Protein AF-0000000080255120 (afdb_homodimer)

Nearest PDB structures (foldseek):
  1ar0-assembly1_B  TM=9.267E-01  e=5.015E-11  Rattus norvegicus
  1ask-assembly1_B  TM=9.265E-01  e=5.969E-11  Rattus norvegicus
  6mrk-assembly1_U  TM=7.909E-01  e=4.379E-09  Drosophila melanogaster
  6ihj-assembly1_B  TM=8.168E-01  e=8.788E-09  Drosophila melanogaster
  5aii-assembly1_H  TM=7.792E-01  e=2.546E-04  unidentified

Structure (mmCIF, N/CA/C/O backbone):
data_AF-0000000080255120-model_v1
#
loop_
_entity.id
_entity.type
_entity.pdbx_description
1 polymer 'NTF2-related export protein'
#
loop_
_atom_site.group_PDB
_atom_site.id
_atom_site.type_symbol
_atom_site.label_atom_id
_atom_site.label_alt_id
_atom_site.label_comp_id
_atom_site.label_asym_id
_atom_site.label_entity_id
_atom_site.label_seq_id
_atom_site.pdbx_PDB_ins_code
_atom_site.Cartn_x
_atom_site.Cartn_y
_atom_site.Cartn_z
_atom_site.occupancy
_atom_site.B_iso_or_equiv
_atom_site.auth_seq_id
_atom_site.auth_comp_id
_atom_site.auth_asym_id
_atom_site.auth_atom_id
_atom_site.pdbx_PDB_model_num
ATOM 1 N N . MET A 1 1 ? 14.211 13.164 -23.172 1 26.47 1 MET A N 1
ATOM 2 C CA . MET A 1 1 ? 14.094 12.523 -21.875 1 26.47 1 MET A CA 1
ATOM 3 C C . MET A 1 1 ? 12.727 11.859 -21.703 1 26.47 1 MET A C 1
ATOM 5 O O . MET A 1 1 ? 11.695 12.531 -21.75 1 26.47 1 MET A O 1
ATOM 9 N N . ALA A 1 2 ? 12.281 10.898 -22.219 1 36.28 2 ALA A N 1
ATOM 10 C CA . ALA A 1 2 ? 10.977 10.234 -22.266 1 36.28 2 ALA A CA 1
ATOM 11 C C . ALA A 1 2 ? 10.281 10.32 -20.906 1 36.28 2 ALA A C 1
ATOM 13 O O . ALA A 1 2 ? 10.93 10.242 -19.859 1 36.28 2 ALA A O 1
ATOM 14 N N . ASP A 1 3 ? 9.055 10.922 -20.562 1 44.34 3 ASP A N 1
ATOM 15 C CA . ASP A 1 3 ? 8.406 11.477 -19.375 1 44.34 3 ASP A CA 1
ATOM 16 C C . ASP A 1 3 ? 8.359 10.453 -18.25 1 44.34 3 ASP A C 1
ATOM 18 O O . ASP A 1 3 ? 7.742 9.398 -18.391 1 44.34 3 ASP A O 1
ATOM 22 N N . PHE A 1 4 ? 9.398 10.508 -17.391 1 47.03 4 PHE A N 1
ATOM 23 C CA . PHE A 1 4 ? 9.672 9.641 -16.25 1 47.03 4 PHE A CA 1
ATOM 24 C C . PHE A 1 4 ? 8.375 9.156 -15.609 1 47.03 4 PHE A C 1
ATOM 26 O O . PHE A 1 4 ? 8.297 8.023 -15.133 1 47.03 4 PHE A O 1
ATOM 33 N N . ARG A 1 5 ? 7.41 10.023 -15.664 1 53.44 5 ARG A N 1
ATOM 34 C CA . ARG A 1 5 ? 6.133 9.68 -15.047 1 53.44 5 ARG A CA 1
ATOM 35 C C . ARG A 1 5 ? 5.438 8.57 -15.82 1 53.44 5 ARG A C 1
ATOM 37 O O . ARG A 1 5 ? 4.859 7.656 -15.219 1 53.44 5 ARG A O 1
ATOM 44 N N . VAL A 1 6 ? 5.582 8.617 -17.141 1 62.22 6 VAL A N 1
ATOM 45 C CA . VAL A 1 6 ? 4.922 7.676 -18.031 1 62.22 6 VAL A CA 1
ATOM 46 C C . VAL A 1 6 ? 5.574 6.301 -17.922 1 62.22 6 VAL A C 1
ATOM 48 O O . VAL A 1 6 ? 4.887 5.277 -17.906 1 62.22 6 VAL A O 1
ATOM 51 N N . GLN A 1 7 ? 6.766 6.309 -17.438 1 86.88 7 GLN A N 1
ATOM 52 C CA . GLN A 1 7 ? 7.492 5.043 -17.469 1 86.88 7 GLN A CA 1
ATOM 53 C C . GLN A 1 7 ? 7.137 4.168 -16.281 1 86.88 7 GLN A C 1
ATOM 55 O O . GLN A 1 7 ? 6.852 2.979 -16.438 1 86.88 7 GLN A O 1
ATOM 60 N N . PHE A 1 8 ? 6.883 4.855 -15.172 1 93 8 PHE A N 1
ATOM 61 C CA . PHE A 1 8 ? 6.613 4.023 -14.008 1 93 8 PHE A CA 1
ATOM 62 C C . PHE A 1 8 ? 5.176 3.514 -14.031 1 93 8 PHE A C 1
ATOM 64 O O . PHE A 1 8 ? 4.891 2.418 -13.539 1 93 8 PHE A O 1
ATOM 71 N N . GLU A 1 9 ? 4.176 4.281 -14.617 1 95.38 9 GLU A N 1
ATOM 72 C CA . GLU A 1 9 ? 2.791 3.836 -14.727 1 95.38 9 GLU A CA 1
ATOM 73 C C . GLU A 1 9 ? 2.668 2.637 -15.664 1 95.38 9 GLU A C 1
ATOM 75 O O . GLU A 1 9 ? 1.932 1.69 -15.375 1 95.38 9 GLU A O 1
ATOM 80 N N . GLU A 1 10 ? 3.344 2.723 -16.75 1 95.5 10 GLU A N 1
ATOM 81 C CA . GLU A 1 10 ? 3.34 1.608 -17.688 1 95.5 10 GLU A CA 1
ATOM 82 C C . GLU A 1 10 ? 3.973 0.364 -17.078 1 95.5 10 GLU A C 1
ATOM 84 O O . GLU A 1 10 ? 3.453 -0.744 -17.234 1 95.5 10 GLU A O 1
ATOM 89 N N . ILE A 1 11 ? 5.047 0.547 -16.375 1 96 11 ILE A N 1
ATOM 90 C CA . ILE A 1 11 ? 5.758 -0.548 -15.734 1 96 11 ILE A CA 1
ATOM 91 C C . ILE A 1 11 ? 4.855 -1.202 -14.688 1 96 11 ILE A C 1
ATOM 93 O O . ILE A 1 11 ? 4.684 -2.424 -14.68 1 96 11 ILE A O 1
ATOM 97 N N . GLY A 1 12 ? 4.297 -0.387 -13.797 1 97.69 12 GLY A N 1
ATOM 98 C CA . GLY A 1 12 ? 3.428 -0.91 -12.758 1 97.69 12 GLY A CA 1
ATOM 99 C C . GLY A 1 12 ? 2.209 -1.63 -13.297 1 97.69 12 GLY A C 1
ATOM 100 O O . GLY A 1 12 ? 1.859 -2.713 -12.82 1 97.69 12 GLY A O 1
ATOM 101 N N . GLY A 1 13 ? 1.583 -1 -14.305 1 97.69 13 GLY A N 1
ATOM 102 C CA . GLY A 1 13 ? 0.416 -1.615 -14.914 1 97.69 13 GLY A CA 1
ATOM 103 C C . GLY A 1 13 ? 0.714 -2.957 -15.555 1 97.69 13 GLY A C 1
ATOM 104 O O . GLY A 1 13 ? -0.021 -3.926 -15.352 1 97.69 13 GLY A O 1
ATOM 105 N N . ALA A 1 14 ? 1.725 -3.035 -16.312 1 97.38 14 ALA A N 1
ATOM 106 C CA . ALA A 1 14 ? 2.129 -4.285 -16.953 1 97.38 14 ALA A CA 1
ATOM 107 C C . ALA A 1 14 ? 2.496 -5.34 -15.914 1 97.38 14 ALA A C 1
ATOM 109 O O . ALA A 1 14 ? 2.158 -6.516 -16.062 1 97.38 14 ALA A O 1
ATOM 110 N N . PHE A 1 15 ? 3.225 -4.922 -14.891 1 98.12 15 PHE A N 1
ATOM 111 C CA . PHE A 1 15 ? 3.6 -5.828 -13.82 1 98.12 15 PHE A CA 1
ATOM 112 C C . PHE A 1 15 ? 2.361 -6.445 -13.172 1 98.12 15 PHE A C 1
ATOM 114 O O . PHE A 1 15 ? 2.305 -7.66 -12.961 1 98.12 15 PHE A O 1
ATOM 121 N N . VAL A 1 16 ? 1.361 -5.598 -12.805 1 98.69 16 VAL A N 1
ATOM 122 C CA . VAL A 1 16 ? 0.156 -6.051 -12.117 1 98.69 16 VAL A CA 1
ATOM 123 C C . VAL A 1 16 ? -0.575 -7.078 -12.984 1 98.69 16 VAL A C 1
ATOM 125 O O . VAL A 1 16 ? -1.008 -8.117 -12.484 1 98.69 16 VAL A O 1
ATOM 128 N N . GLN A 1 17 ? -0.69 -6.793 -14.242 1 98.06 17 GLN A N 1
ATOM 129 C CA . GLN A 1 17 ? -1.328 -7.734 -15.156 1 98.06 17 GLN A CA 1
ATOM 130 C C . GLN A 1 17 ? -0.587 -9.07 -15.18 1 98.06 17 GLN A C 1
ATOM 132 O O . GLN A 1 17 ? -1.207 -10.133 -15.086 1 98.06 17 GLN A O 1
ATOM 137 N N . HIS A 1 18 ? 0.681 -9.008 -15.297 1 97.81 18 HIS A N 1
ATOM 138 C CA . HIS A 1 18 ? 1.507 -10.203 -15.32 1 97.81 18 HIS A CA 1
ATOM 139 C C . HIS A 1 18 ? 1.383 -10.984 -14.016 1 97.81 18 HIS A C 1
ATOM 141 O O . HIS A 1 18 ? 1.184 -12.203 -14.023 1 97.81 18 HIS A O 1
ATOM 147 N N . PHE A 1 19 ? 1.532 -10.297 -12.922 1 98.62 19 PHE A N 1
ATOM 148 C CA . PHE A 1 19 ? 1.468 -10.898 -11.594 1 98.62 19 PHE A CA 1
ATOM 149 C C . PHE A 1 19 ? 0.168 -11.672 -11.414 1 98.62 19 PHE A C 1
ATOM 151 O O . PHE A 1 19 ? 0.183 -12.836 -10.992 1 98.62 19 PHE A O 1
ATOM 158 N N . TYR A 1 20 ? -0.994 -11.078 -11.75 1 98.25 20 TYR A N 1
ATOM 159 C CA . TYR A 1 20 ? -2.273 -11.734 -11.5 1 98.25 20 TYR A CA 1
ATOM 160 C C . TYR A 1 20 ? -2.504 -12.867 -12.492 1 98.25 20 TYR A C 1
ATOM 162 O O . TYR A 1 20 ? -3.16 -13.859 -12.164 1 98.25 20 TYR A O 1
ATOM 170 N N . ASN A 1 21 ? -1.949 -12.711 -13.695 1 97.06 21 ASN A N 1
ATOM 171 C CA . ASN A 1 21 ? -1.994 -13.836 -14.617 1 97.06 21 ASN A CA 1
ATOM 172 C C . ASN A 1 21 ? -1.326 -15.078 -14.031 1 97.06 21 ASN A C 1
ATOM 174 O O . ASN A 1 21 ? -1.759 -16.203 -14.289 1 97.06 21 ASN A O 1
ATOM 178 N N . LEU A 1 22 ? -0.258 -14.898 -13.289 1 97.19 22 LEU A N 1
ATOM 179 C CA . LEU A 1 22 ? 0.465 -15.992 -12.656 1 97.19 22 LEU A CA 1
ATOM 180 C C . LEU A 1 22 ? -0.218 -16.422 -11.359 1 97.19 22 LEU A C 1
ATOM 182 O O . LEU A 1 22 ? -0.318 -17.609 -11.07 1 97.19 22 LEU A O 1
ATOM 186 N N . PHE A 1 23 ? -0.694 -15.5 -10.617 1 97.81 23 PHE A N 1
ATOM 187 C CA . PHE A 1 23 ? -1.265 -15.758 -9.297 1 97.81 23 PHE A CA 1
ATOM 188 C C . PHE A 1 23 ? -2.588 -16.5 -9.414 1 97.81 23 PHE A C 1
ATOM 190 O O . PHE A 1 23 ? -2.875 -17.391 -8.625 1 97.81 23 PHE A O 1
ATOM 197 N N . ASP A 1 24 ? -3.443 -15.977 -10.367 1 95 24 ASP A N 1
ATOM 198 C CA . ASP A 1 24 ? -4.812 -16.484 -10.438 1 95 24 ASP A CA 1
ATOM 199 C C . ASP A 1 24 ? -4.859 -17.844 -11.125 1 95 24 ASP A C 1
ATOM 201 O O . ASP A 1 24 ? -5.566 -18.016 -12.117 1 95 24 ASP A O 1
ATOM 205 N N . ASN A 1 25 ? -4.027 -18.703 -10.633 1 88.38 25 ASN A N 1
ATOM 206 C CA . ASN A 1 25 ? -3.93 -20.109 -11.031 1 88.38 25 ASN A CA 1
ATOM 207 C C . ASN A 1 25 ? -4.578 -21.031 -10 1 88.38 25 ASN A C 1
ATOM 209 O O . ASN A 1 25 ? -4.469 -20.797 -8.797 1 88.38 25 ASN A O 1
ATOM 213 N N . ALA A 1 26 ? -5.188 -22.125 -10.461 1 85.5 26 ALA A N 1
ATOM 214 C CA . ALA A 1 26 ? -5.906 -23.062 -9.602 1 85.5 26 ALA A CA 1
ATOM 215 C C . ALA A 1 26 ? -4.938 -23.906 -8.773 1 85.5 26 ALA A C 1
ATOM 217 O O . ALA A 1 26 ? -5.238 -24.266 -7.637 1 85.5 26 ALA A O 1
ATOM 218 N N . ASN A 1 27 ? -3.791 -24.172 -9.266 1 92.88 27 ASN A N 1
ATOM 219 C CA . ASN A 1 27 ? -2.828 -25.031 -8.594 1 92.88 27 ASN A CA 1
ATOM 220 C C . ASN A 1 27 ? -1.846 -24.234 -7.746 1 92.88 27 ASN A C 1
ATOM 222 O O . ASN A 1 27 ? -1.07 -23.438 -8.273 1 92.88 27 ASN A O 1
ATOM 226 N N . ALA A 1 28 ? -1.824 -24.5 -6.406 1 93 28 ALA A N 1
ATOM 227 C CA . ALA A 1 28 ? -1.007 -23.75 -5.457 1 93 28 ALA A CA 1
ATOM 228 C C . ALA A 1 28 ? 0.479 -23.906 -5.773 1 93 28 ALA A C 1
ATOM 230 O O . ALA A 1 28 ? 1.241 -22.938 -5.676 1 93 28 ALA A O 1
ATOM 231 N N . GLU A 1 29 ? 0.872 -25.078 -6.141 1 94.75 29 GLU A N 1
ATOM 232 C CA . GLU A 1 29 ? 2.275 -25.328 -6.441 1 94.75 29 GLU A CA 1
ATOM 233 C C . GLU A 1 29 ? 2.723 -24.578 -7.688 1 94.75 29 GLU A C 1
ATOM 235 O O . GLU A 1 29 ? 3.789 -23.953 -7.691 1 94.75 29 GLU A O 1
ATOM 240 N N . SER A 1 30 ? 1.924 -24.672 -8.703 1 95.62 30 SER A N 1
ATOM 241 C CA . SER A 1 30 ? 2.229 -23.938 -9.93 1 95.62 30 SER A CA 1
ATOM 242 C C . SER A 1 30 ? 2.254 -22.438 -9.68 1 95.62 30 SER A C 1
ATOM 244 O O . SER A 1 30 ? 3.129 -21.734 -10.188 1 95.62 30 SER A O 1
ATOM 246 N N . ARG A 1 31 ? 1.281 -21.969 -8.898 1 96.44 31 ARG A N 1
ATOM 247 C CA . ARG A 1 31 ? 1.225 -20.547 -8.531 1 96.44 31 ARG A CA 1
ATOM 248 C C . ARG A 1 31 ? 2.514 -20.109 -7.84 1 96.44 31 ARG A C 1
ATOM 250 O O . ARG A 1 31 ? 3.131 -19.125 -8.242 1 96.44 31 ARG A O 1
ATOM 257 N N . ALA A 1 32 ? 2.955 -20.844 -6.863 1 96.88 32 ALA A N 1
ATOM 258 C CA . ALA A 1 32 ? 4.188 -20.531 -6.141 1 96.88 32 ALA A CA 1
ATOM 259 C C . ALA A 1 32 ? 5.391 -20.547 -7.074 1 96.88 32 ALA A C 1
ATOM 261 O O . ALA A 1 32 ? 6.191 -19.609 -7.086 1 96.88 32 ALA A O 1
ATOM 262 N N . ASN A 1 33 ? 5.512 -21.594 -7.883 1 96.5 33 ASN A N 1
ATOM 263 C CA . ASN A 1 33 ? 6.637 -21.734 -8.797 1 96.5 33 ASN A CA 1
ATOM 264 C C . ASN A 1 33 ? 6.711 -20.594 -9.797 1 96.5 33 ASN A C 1
ATOM 266 O O . ASN A 1 33 ? 7.801 -20.156 -10.172 1 96.5 33 ASN A O 1
ATOM 270 N N . ASN A 1 34 ? 5.555 -20.141 -10.234 1 96.81 34 ASN A N 1
ATOM 271 C CA . ASN A 1 34 ? 5.488 -19.078 -11.227 1 96.81 34 ASN A CA 1
ATOM 272 C C . ASN A 1 34 ? 5.789 -17.719 -10.609 1 96.81 34 ASN A C 1
ATOM 274 O O . ASN A 1 34 ? 6.344 -16.844 -11.273 1 96.81 34 ASN A O 1
ATOM 278 N N . LEU A 1 35 ? 5.375 -17.516 -9.305 1 97.94 35 LEU A N 1
ATOM 279 C CA . LEU A 1 35 ? 5.461 -16.188 -8.688 1 97.94 35 LEU A CA 1
ATOM 280 C C . LEU A 1 35 ? 6.844 -15.961 -8.086 1 97.94 35 LEU A C 1
ATOM 282 O O . LEU A 1 35 ? 7.328 -14.828 -8.055 1 97.94 35 LEU A O 1
ATOM 286 N N . ILE A 1 36 ? 7.535 -17 -7.664 1 97.81 36 ILE A N 1
ATOM 287 C CA . ILE A 1 36 ? 8.766 -16.875 -6.887 1 97.81 36 ILE A CA 1
ATOM 288 C C . ILE A 1 36 ? 9.836 -16.172 -7.715 1 97.81 36 ILE A C 1
ATOM 290 O O . ILE A 1 36 ? 10.555 -15.312 -7.207 1 97.81 36 ILE A O 1
ATOM 294 N N . PRO A 1 37 ? 9.945 -16.422 -9.047 1 96.75 37 PRO A N 1
ATOM 295 C CA . PRO A 1 37 ? 10.945 -15.734 -9.852 1 96.75 37 PRO A CA 1
ATOM 296 C C . PRO A 1 37 ? 10.719 -14.227 -9.922 1 96.75 37 PRO A C 1
ATOM 298 O O . PRO A 1 37 ? 11.594 -13.484 -10.367 1 96.75 37 PRO A O 1
ATOM 301 N N . LEU A 1 38 ? 9.523 -13.75 -9.508 1 97.81 38 LEU A N 1
ATOM 302 C CA . LEU A 1 38 ? 9.234 -12.32 -9.539 1 97.81 38 LEU A CA 1
ATOM 303 C C . LEU A 1 38 ? 9.828 -11.617 -8.328 1 97.81 38 LEU A C 1
ATOM 305 O O . LEU A 1 38 ? 9.914 -10.391 -8.289 1 97.81 38 LEU A O 1
ATOM 309 N N . PHE A 1 39 ? 10.203 -12.367 -7.285 1 98.06 39 PHE A N 1
ATOM 310 C CA . PHE A 1 39 ? 10.75 -11.773 -6.074 1 98.06 39 PHE A CA 1
ATOM 311 C C . PHE A 1 39 ? 12.266 -11.625 -6.18 1 98.06 39 PHE A C 1
ATOM 313 O O . PHE A 1 39 ? 12.945 -12.492 -6.734 1 98.06 39 PHE A O 1
ATOM 320 N N . LEU A 1 40 ? 12.781 -10.531 -5.621 1 93 40 LEU A N 1
ATOM 321 C CA . LEU A 1 40 ? 14.227 -10.352 -5.496 1 93 40 LEU A CA 1
ATOM 322 C C . LEU A 1 40 ? 14.797 -11.305 -4.449 1 93 40 LEU A C 1
ATOM 324 O O . LEU A 1 40 ? 14.398 -11.258 -3.283 1 93 40 LEU A O 1
ATOM 328 N N . ASN A 1 41 ? 15.664 -12.172 -4.805 1 82.94 41 ASN A N 1
ATOM 329 C CA . ASN A 1 41 ? 16.172 -13.281 -4 1 82.94 41 ASN A CA 1
ATOM 330 C C . ASN A 1 41 ? 16.828 -12.781 -2.717 1 82.94 41 ASN A C 1
ATOM 332 O O . ASN A 1 41 ? 16.688 -13.398 -1.66 1 82.94 41 ASN A O 1
ATOM 336 N N . GLU A 1 42 ? 17.438 -11.688 -2.623 1 78.06 42 GLU A N 1
ATOM 337 C CA . GLU A 1 42 ? 18.234 -11.336 -1.446 1 78.06 42 GLU A CA 1
ATOM 338 C C . GLU A 1 42 ? 17.344 -10.766 -0.341 1 78.06 42 GLU A C 1
ATOM 340 O O . GLU A 1 42 ? 17.422 -11.203 0.81 1 78.06 42 GLU A O 1
ATOM 345 N N . GLN A 1 43 ? 16.688 -9.727 -0.431 1 88.25 43 GLN A N 1
ATOM 346 C CA . GLN A 1 43 ? 15.898 -9.086 0.617 1 88.25 43 GLN A CA 1
ATOM 347 C C . GLN A 1 43 ? 14.492 -8.766 0.121 1 88.25 43 GLN A C 1
ATOM 349 O O . GLN A 1 43 ? 14.289 -7.758 -0.567 1 88.25 43 GLN A O 1
ATOM 354 N N . CYS A 1 44 ? 13.586 -9.789 0.365 1 97.19 44 CYS A N 1
ATOM 355 C CA . CYS A 1 44 ? 12.195 -9.531 0.017 1 97.19 44 CYS A CA 1
ATOM 356 C C . CYS A 1 44 ? 11.266 -9.891 1.171 1 97.19 44 CYS A C 1
ATOM 358 O O . CYS A 1 44 ? 11.633 -10.688 2.039 1 97.19 44 CYS A O 1
ATOM 360 N N . PHE A 1 45 ? 10.156 -9.32 1.178 1 97.88 45 PHE A N 1
ATOM 361 C CA . PHE A 1 45 ? 9.219 -9.438 2.283 1 97.88 45 PHE A CA 1
ATOM 362 C C . PHE A 1 45 ? 7.785 -9.531 1.77 1 97.88 45 PHE A C 1
ATOM 364 O O . PHE A 1 45 ? 7.414 -8.836 0.823 1 97.88 45 PHE A O 1
ATOM 371 N N . GLN A 1 46 ? 7.016 -10.391 2.41 1 98.19 46 GLN A N 1
ATOM 372 C CA . GLN A 1 46 ? 5.602 -10.523 2.076 1 98.19 46 GLN A CA 1
ATOM 373 C C . GLN A 1 46 ? 4.742 -10.555 3.336 1 98.19 46 GLN A C 1
ATOM 375 O O . GLN A 1 46 ? 5.102 -11.203 4.32 1 98.19 46 GLN A O 1
ATOM 380 N N . THR A 1 47 ? 3.746 -9.75 3.352 1 98.25 47 THR A N 1
ATOM 381 C CA . THR A 1 47 ? 2.621 -9.922 4.262 1 98.25 47 THR A CA 1
ATOM 382 C C . THR A 1 47 ? 1.353 -10.281 3.494 1 98.25 47 THR A C 1
ATOM 384 O O . THR A 1 47 ? 0.842 -9.477 2.715 1 98.25 47 THR A O 1
ATOM 387 N N . TYR A 1 48 ? 0.901 -11.477 3.582 1 97.5 48 TYR A N 1
ATOM 388 C CA . TYR A 1 48 ? -0.364 -11.93 3.014 1 97.5 48 TYR A CA 1
ATOM 389 C C . TYR A 1 48 ? -1.386 -12.203 4.109 1 97.5 48 TYR A C 1
ATOM 391 O O . TYR A 1 48 ? -1.373 -13.273 4.723 1 97.5 48 TYR A O 1
ATOM 399 N N . GLU A 1 49 ? -2.289 -11.211 4.363 1 94.38 49 GLU A N 1
ATOM 400 C CA . GLU A 1 49 ? -3.193 -11.242 5.508 1 94.38 49 GLU A CA 1
ATOM 401 C C . GLU A 1 49 ? -2.42 -11.414 6.816 1 94.38 49 GLU A C 1
ATOM 403 O O . GLU A 1 49 ? -1.607 -10.562 7.176 1 94.38 49 GLU A O 1
ATOM 408 N N . ASN A 1 50 ? -2.57 -12.508 7.516 1 92.75 50 ASN A N 1
ATOM 409 C CA . ASN A 1 50 ? -1.936 -12.68 8.82 1 92.75 50 ASN A CA 1
ATOM 410 C C . ASN A 1 50 ? -0.625 -13.453 8.703 1 92.75 50 ASN A C 1
ATOM 412 O O . ASN A 1 50 ? 0.012 -13.75 9.719 1 92.75 50 ASN A O 1
ATOM 416 N N . SER A 1 51 ? -0.128 -13.672 7.5 1 95.81 51 SER A N 1
ATOM 417 C CA . SER A 1 51 ? 1.105 -14.422 7.285 1 95.81 51 SER A CA 1
ATOM 418 C C . SER A 1 51 ? 2.236 -13.508 6.828 1 95.81 51 SER A C 1
ATOM 420 O O . SER A 1 51 ? 2.119 -12.828 5.805 1 95.81 51 SER A O 1
ATOM 422 N N . LYS A 1 52 ? 3.26 -13.492 7.59 1 96.56 52 LYS A N 1
ATOM 423 C CA . LYS A 1 52 ? 4.457 -12.742 7.23 1 96.56 52 LYS A CA 1
ATOM 424 C C . LYS A 1 52 ? 5.594 -13.68 6.82 1 96.56 52 LYS A C 1
ATOM 426 O O . LYS A 1 52 ? 5.773 -14.742 7.422 1 96.56 52 LYS A O 1
ATOM 431 N N . ALA A 1 53 ? 6.293 -13.281 5.793 1 97.12 53 ALA A N 1
ATOM 432 C CA . ALA A 1 53 ? 7.398 -14.086 5.285 1 97.12 53 ALA A CA 1
ATOM 433 C C . ALA A 1 53 ? 8.555 -13.203 4.816 1 97.12 53 ALA A C 1
ATOM 435 O O . ALA A 1 53 ? 8.328 -12.141 4.227 1 97.12 53 ALA A O 1
ATOM 436 N N . SER A 1 54 ? 9.688 -13.594 5.082 1 96.25 54 SER A N 1
ATOM 437 C CA . SER A 1 54 ? 10.906 -12.977 4.574 1 96.25 54 SER A CA 1
ATOM 438 C C . SER A 1 54 ? 11.766 -13.977 3.822 1 96.25 54 SER A C 1
ATOM 440 O O . SER A 1 54 ? 12.055 -15.062 4.332 1 96.25 54 SER A O 1
ATOM 442 N N . GLY A 1 55 ? 12.117 -13.578 2.656 1 96.94 55 GLY A N 1
ATOM 443 C CA . GLY A 1 55 ? 12.906 -14.461 1.81 1 96.94 55 GLY A CA 1
ATOM 444 C C . GLY A 1 55 ? 12.055 -15.352 0.924 1 96.94 55 GLY A C 1
ATOM 445 O O . GLY A 1 55 ? 10.914 -15.656 1.263 1 96.94 55 GLY A O 1
ATOM 446 N N . VAL A 1 56 ? 12.602 -15.828 -0.176 1 97 56 VAL A N 1
ATOM 447 C CA . VAL A 1 56 ? 11.859 -16.5 -1.237 1 97 56 VAL A CA 1
ATOM 448 C C . VAL A 1 56 ? 11.336 -17.844 -0.735 1 97 56 VAL A C 1
ATOM 450 O O . VAL A 1 56 ? 10.25 -18.266 -1.11 1 97 56 VAL A O 1
ATOM 453 N N . GLU A 1 57 ? 12.078 -18.547 0.079 1 96.75 57 GLU A N 1
ATOM 454 C CA . GLU A 1 57 ? 11.625 -19.859 0.559 1 96.75 57 GLU A CA 1
ATOM 455 C C . GLU A 1 57 ? 10.406 -19.719 1.469 1 96.75 57 GLU A C 1
ATOM 457 O O . GLU A 1 57 ? 9.453 -20.5 1.355 1 96.75 57 GLU A O 1
ATOM 462 N N . ALA A 1 58 ? 10.508 -18.75 2.375 1 97.12 58 ALA A N 1
ATOM 463 C CA . ALA A 1 58 ? 9.367 -18.516 3.262 1 97.12 58 ALA A CA 1
ATOM 464 C C . ALA A 1 58 ? 8.148 -18.047 2.479 1 97.12 58 ALA A C 1
ATOM 466 O O . ALA A 1 58 ? 7.02 -18.438 2.779 1 97.12 58 ALA A O 1
ATOM 467 N N . ILE A 1 59 ? 8.383 -17.203 1.483 1 98.06 59 ILE A N 1
ATOM 468 C CA . ILE A 1 59 ? 7.293 -16.703 0.647 1 98.06 59 ILE A CA 1
ATOM 469 C C . ILE A 1 59 ? 6.695 -17.859 -0.148 1 98.06 59 ILE A C 1
ATOM 471 O O . ILE A 1 59 ? 5.473 -17.984 -0.266 1 98.06 59 ILE A O 1
ATOM 475 N N . ARG A 1 60 ? 7.566 -18.703 -0.669 1 97.12 60 ARG A N 1
ATOM 476 C CA . ARG A 1 60 ? 7.094 -19.891 -1.363 1 97.12 60 ARG A CA 1
ATOM 477 C C . ARG A 1 60 ? 6.164 -20.719 -0.475 1 97.12 60 ARG A C 1
ATOM 479 O O . ARG A 1 60 ? 5.078 -21.109 -0.903 1 97.12 60 ARG A O 1
ATOM 486 N N . ALA A 1 61 ? 6.594 -21 0.709 1 97.25 61 ALA A N 1
ATOM 487 C CA . ALA A 1 61 ? 5.805 -21.781 1.655 1 97.25 61 ALA A CA 1
ATOM 488 C C . ALA A 1 61 ? 4.449 -21.141 1.914 1 97.25 61 ALA A C 1
ATOM 490 O O . ALA A 1 61 ? 3.432 -21.828 2.008 1 97.25 61 ALA A O 1
ATOM 491 N N . CYS A 1 62 ? 4.438 -19.812 2.062 1 97.19 62 CYS A N 1
ATOM 492 C CA . CYS A 1 62 ? 3.191 -19.078 2.258 1 97.19 62 CYS A CA 1
ATOM 493 C C . CYS A 1 62 ? 2.256 -19.266 1.069 1 97.19 62 CYS A C 1
ATOM 495 O O . CYS A 1 62 ? 1.069 -19.547 1.246 1 97.19 62 CYS A O 1
ATOM 497 N N . LEU A 1 63 ? 2.775 -19.141 -0.12 1 96.75 63 LEU A N 1
ATOM 498 C CA . LEU A 1 63 ? 1.985 -19.25 -1.342 1 96.75 63 LEU A CA 1
ATOM 499 C C . LEU A 1 63 ? 1.419 -20.656 -1.497 1 96.75 63 LEU A C 1
ATOM 501 O O . LEU A 1 63 ? 0.292 -20.828 -1.969 1 96.75 63 LEU A O 1
ATOM 505 N N . GLN A 1 64 ? 2.219 -21.609 -1.077 1 96.44 64 GLN A N 1
ATOM 506 C CA . GLN A 1 64 ? 1.82 -23.016 -1.227 1 96.44 64 GLN A CA 1
ATOM 507 C C . GLN A 1 64 ? 0.677 -23.359 -0.279 1 96.44 64 GLN A C 1
ATOM 509 O O . GLN A 1 64 ? 0.001 -24.375 -0.46 1 96.44 64 GLN A O 1
ATOM 514 N N . LYS A 1 65 ? 0.445 -22.578 0.679 1 95.44 65 LYS A N 1
ATOM 515 C CA . LYS A 1 65 ? -0.634 -22.812 1.637 1 95.44 65 LYS A CA 1
ATOM 516 C C . LYS A 1 65 ? -1.967 -22.297 1.094 1 95.44 65 LYS A C 1
ATOM 518 O O . LYS A 1 65 ? -3.027 -22.625 1.63 1 95.44 65 LYS A O 1
ATOM 523 N N . LEU A 1 66 ? -1.88 -21.469 0.07 1 94 66 LEU A N 1
ATOM 524 C CA . LEU A 1 66 ? -3.107 -20.922 -0.494 1 94 66 LEU A CA 1
ATOM 525 C C . LEU A 1 66 ? -3.848 -21.969 -1.317 1 94 66 LEU A C 1
ATOM 527 O O . LEU A 1 66 ? -3.484 -22.234 -2.467 1 94 66 LEU A O 1
ATOM 531 N N . SER A 1 67 ? -4.973 -22.453 -0.88 1 90.31 67 SER A N 1
ATOM 532 C CA . SER A 1 67 ? -5.594 -23.656 -1.421 1 90.31 67 SER A CA 1
ATOM 533 C C . SER A 1 67 ? -6.793 -23.312 -2.299 1 90.31 67 SER A C 1
ATOM 535 O O . SER A 1 67 ? -7.516 -24.203 -2.744 1 90.31 67 SER A O 1
ATOM 537 N N . PHE A 1 68 ? -6.977 -22.047 -2.508 1 92.94 68 PHE A N 1
ATOM 538 C CA . PHE A 1 68 ? -8.141 -21.734 -3.336 1 92.94 68 PHE A CA 1
ATOM 539 C C . PHE A 1 68 ? -7.934 -22.234 -4.762 1 92.94 68 PHE A C 1
ATOM 541 O O . PHE A 1 68 ? -6.812 -22.219 -5.277 1 92.94 68 PHE A O 1
ATOM 548 N N . GLN A 1 69 ? -9.031 -22.594 -5.477 1 92.94 69 GLN A N 1
ATOM 549 C CA . GLN A 1 69 ? -8.977 -23.188 -6.809 1 92.94 69 GLN A CA 1
ATOM 550 C C . GLN A 1 69 ? -9.5 -22.203 -7.859 1 92.94 69 GLN A C 1
ATOM 552 O O . GLN A 1 69 ? -9.102 -22.266 -9.023 1 92.94 69 GLN A O 1
ATOM 557 N N . LYS A 1 70 ? -10.477 -21.484 -7.512 1 94.62 70 LYS A N 1
ATOM 558 C CA . LYS A 1 70 ? -11.062 -20.484 -8.398 1 94.62 70 LYS A CA 1
ATOM 559 C C . LYS A 1 70 ? -10.859 -19.078 -7.832 1 94.62 70 LYS A C 1
ATOM 561 O O . LYS A 1 70 ? -11.102 -18.844 -6.645 1 94.62 70 LYS A O 1
ATOM 566 N N . ILE A 1 71 ? -10.461 -18.234 -8.68 1 96.5 71 ILE A N 1
ATOM 567 C CA . ILE A 1 71 ? -10.266 -16.844 -8.297 1 96.5 71 ILE A CA 1
ATOM 568 C C . ILE A 1 71 ? -10.875 -15.93 -9.352 1 96.5 71 ILE A C 1
ATOM 570 O O . ILE A 1 71 ? -10.562 -16.047 -10.539 1 96.5 71 ILE A O 1
ATOM 574 N N . GLN A 1 72 ? -11.805 -15.133 -8.953 1 96.5 72 GLN A N 1
ATOM 575 C CA . GLN A 1 72 ? -12.344 -14.055 -9.773 1 96.5 72 GLN A CA 1
ATOM 576 C C . GLN A 1 72 ? -11.953 -12.688 -9.219 1 96.5 72 GLN A C 1
ATOM 578 O O . GLN A 1 72 ? -12.219 -12.383 -8.055 1 96.5 72 GLN A O 1
ATOM 583 N N . ARG A 1 73 ? -11.297 -11.945 -10.07 1 96.69 73 ARG A N 1
ATOM 584 C CA . ARG A 1 73 ? -10.766 -10.664 -9.617 1 96.69 73 ARG A CA 1
ATOM 585 C C . ARG A 1 73 ? -11.211 -9.531 -10.539 1 96.69 73 ARG A C 1
ATOM 587 O O . ARG A 1 73 ? -11.289 -9.711 -11.758 1 96.69 73 ARG A O 1
ATOM 594 N N . SER A 1 74 ? -11.57 -8.438 -9.992 1 96.38 74 SER A N 1
ATOM 595 C CA . SER A 1 74 ? -11.797 -7.184 -10.695 1 96.38 74 SER A CA 1
ATOM 596 C C . SER A 1 74 ? -10.977 -6.051 -10.102 1 96.38 74 SER A C 1
ATOM 598 O O . SER A 1 74 ? -11.125 -5.723 -8.922 1 96.38 74 SER A O 1
ATOM 600 N N . ILE A 1 75 ? -10.125 -5.52 -10.883 1 97 75 ILE A N 1
ATOM 601 C CA . ILE A 1 75 ? -9.273 -4.438 -10.414 1 97 75 ILE A CA 1
ATOM 602 C C . ILE A 1 75 ? -10 -3.105 -10.547 1 97 75 ILE A C 1
ATOM 604 O O . ILE A 1 75 ? -10.594 -2.812 -11.594 1 97 75 ILE A O 1
ATOM 608 N N . THR A 1 76 ? -10.023 -2.334 -9.523 1 95.75 76 THR A N 1
ATOM 609 C CA . THR A 1 76 ? -10.648 -1.017 -9.531 1 95.75 76 THR A CA 1
ATOM 610 C C . THR A 1 76 ? -9.617 0.069 -9.836 1 95.75 76 THR A C 1
ATOM 612 O O . THR A 1 76 ? -9.867 0.954 -10.656 1 95.75 76 THR A O 1
ATOM 615 N N . THR A 1 77 ? -8.508 0.086 -9.203 1 96.69 77 THR A N 1
ATOM 616 C CA . THR A 1 77 ? -7.465 1.083 -9.43 1 96.69 77 THR A CA 1
ATOM 617 C C . THR A 1 77 ? -6.082 0.446 -9.352 1 96.69 77 THR A C 1
ATOM 619 O O . THR A 1 77 ? -5.875 -0.521 -8.617 1 96.69 77 THR A O 1
ATOM 622 N N . VAL A 1 78 ? -5.156 0.917 -10.117 1 98 78 VAL A N 1
ATOM 623 C CA . VAL A 1 78 ? -3.717 0.704 -10.016 1 98 78 VAL A CA 1
ATOM 624 C C . VAL A 1 78 ? -2.998 2.049 -9.945 1 98 78 VAL A C 1
ATOM 626 O O . VAL A 1 78 ? -3.02 2.822 -10.906 1 98 78 VAL A O 1
ATOM 629 N N . ASP A 1 79 ? -2.436 2.381 -8.82 1 98.31 79 ASP A N 1
ATOM 630 C CA . ASP A 1 79 ? -1.662 3.604 -8.625 1 98.31 79 ASP A CA 1
ATOM 631 C C . ASP A 1 79 ? -0.165 3.307 -8.594 1 98.31 79 ASP A C 1
ATOM 633 O O . ASP A 1 79 ? 0.283 2.408 -7.879 1 98.31 79 ASP A O 1
ATOM 637 N N . CYS A 1 80 ? 0.577 4.02 -9.406 1 98.31 80 CYS A N 1
ATOM 638 C CA . CYS A 1 80 ? 2.021 3.83 -9.453 1 98.31 80 CYS A CA 1
ATOM 639 C C . CYS A 1 80 ? 2.756 5.129 -9.148 1 98.31 80 CYS A C 1
ATOM 641 O O . CYS A 1 80 ? 2.338 6.203 -9.586 1 98.31 80 CYS A O 1
ATOM 643 N N . GLN A 1 81 ? 3.76 5.043 -8.414 1 97.56 81 GLN A N 1
ATOM 644 C CA . GLN A 1 81 ? 4.641 6.168 -8.109 1 97.56 81 GLN A CA 1
ATOM 645 C C . GLN A 1 81 ? 6.105 5.781 -8.273 1 97.56 81 GLN A C 1
ATOM 647 O O . GLN A 1 81 ? 6.492 4.648 -7.973 1 97.56 81 GLN A O 1
ATOM 652 N N . PRO A 1 82 ? 6.895 6.711 -8.672 1 96.25 82 PRO A N 1
ATOM 653 C CA . PRO A 1 82 ? 8.32 6.402 -8.812 1 96.25 82 PRO A CA 1
ATOM 654 C C . PRO A 1 82 ? 9.039 6.305 -7.477 1 96.25 82 PRO A C 1
ATOM 656 O O . PRO A 1 82 ? 8.656 6.977 -6.512 1 96.25 82 PRO A O 1
ATOM 659 N N . LEU A 1 83 ? 9.945 5.395 -7.418 1 94.75 83 LEU A N 1
ATOM 660 C CA . LEU A 1 83 ? 10.984 5.328 -6.398 1 94.75 83 LEU A CA 1
ATOM 661 C C . LEU A 1 83 ? 12.359 5.59 -7.008 1 94.75 83 LEU A C 1
ATOM 663 O O . LEU A 1 83 ? 12.508 5.617 -8.234 1 94.75 83 LEU A O 1
ATOM 667 N N . SER A 1 84 ? 13.359 5.828 -6.148 1 90.69 84 SER A N 1
ATOM 668 C CA . SER A 1 84 ? 14.703 6.117 -6.652 1 90.69 84 SER A CA 1
ATOM 669 C C . SER A 1 84 ? 15.203 5.004 -7.566 1 90.69 84 SER A C 1
ATOM 671 O O . SER A 1 84 ? 15.859 5.266 -8.57 1 90.69 84 SER A O 1
ATOM 673 N N . ASP A 1 85 ? 14.875 3.766 -7.273 1 91.62 85 ASP A N 1
ATOM 674 C CA . ASP A 1 85 ? 15.352 2.633 -8.062 1 91.62 85 ASP A CA 1
ATOM 675 C C . ASP A 1 85 ? 14.227 1.632 -8.32 1 91.62 85 ASP A C 1
ATOM 677 O O . ASP A 1 85 ? 14.453 0.42 -8.32 1 91.62 85 ASP A O 1
ATOM 681 N N . GLY A 1 86 ? 13.031 2.223 -8.469 1 95 86 GLY A N 1
ATOM 682 C CA . GLY A 1 86 ? 11.93 1.295 -8.664 1 95 86 GLY A CA 1
ATOM 683 C C . GLY A 1 86 ? 10.578 1.979 -8.734 1 95 86 GLY A C 1
ATOM 684 O O . GLY A 1 86 ? 10.484 3.143 -9.133 1 95 86 GLY A O 1
ATOM 685 N N . VAL A 1 87 ? 9.562 1.204 -8.477 1 97.38 87 VAL A N 1
ATOM 686 C CA . VAL A 1 87 ? 8.188 1.675 -8.594 1 97.38 87 VAL A CA 1
ATOM 687 C C . VAL A 1 87 ? 7.379 1.188 -7.391 1 97.38 87 VAL A C 1
ATOM 689 O O . VAL A 1 87 ? 7.465 0.019 -7.008 1 97.38 87 VAL A O 1
ATOM 692 N N . LEU A 1 88 ? 6.691 2.07 -6.719 1 98.44 88 LEU A N 1
ATOM 693 C CA . LEU A 1 88 ? 5.633 1.703 -5.785 1 98.44 88 LEU A CA 1
ATOM 694 C C . LEU A 1 88 ? 4.32 1.451 -6.523 1 98.44 88 LEU A C 1
ATOM 696 O O . LEU A 1 88 ? 3.904 2.266 -7.352 1 98.44 88 LEU A O 1
ATOM 700 N N . VAL A 1 89 ? 3.697 0.348 -6.262 1 98.81 89 VAL A N 1
ATOM 701 C CA . VAL A 1 89 ? 2.438 0.001 -6.91 1 98.81 89 VAL A CA 1
ATOM 702 C C . VAL A 1 89 ? 1.373 -0.285 -5.855 1 98.81 89 VAL A C 1
ATOM 704 O O . VAL A 1 89 ? 1.591 -1.093 -4.949 1 98.81 89 VAL A O 1
ATOM 707 N N . GLY A 1 90 ? 0.284 0.392 -5.852 1 98.62 90 GLY A N 1
ATOM 708 C CA . GLY A 1 90 ? -0.899 0.103 -5.059 1 98.62 90 GLY A CA 1
ATOM 709 C C . GLY A 1 90 ? -2.082 -0.355 -5.891 1 98.62 90 GLY A C 1
ATOM 710 O O . GLY A 1 90 ? -2.443 0.294 -6.875 1 98.62 90 GLY A O 1
ATOM 711 N N . VAL A 1 91 ? -2.648 -1.453 -5.531 1 98.44 91 VAL A N 1
ATOM 712 C CA . VAL A 1 91 ? -3.791 -2.016 -6.25 1 98.44 91 VAL A CA 1
ATOM 713 C C . VAL A 1 91 ? -5 -2.09 -5.316 1 98.44 91 VAL A C 1
ATOM 715 O O . VAL A 1 91 ? -4.871 -2.479 -4.156 1 98.44 91 VAL A O 1
ATOM 718 N N . MET A 1 92 ? -6.125 -1.708 -5.793 1 96.94 92 MET A N 1
ATOM 719 C CA . MET A 1 92 ? -7.41 -1.932 -5.137 1 96.94 92 MET A CA 1
ATOM 720 C C . MET A 1 92 ? -8.383 -2.645 -6.07 1 96.94 92 MET A C 1
ATOM 722 O O . MET A 1 92 ? -8.438 -2.346 -7.266 1 96.94 92 MET A O 1
ATOM 726 N N . GLY A 1 93 ? -9.117 -3.576 -5.504 1 96.06 93 GLY A N 1
ATOM 727 C CA . GLY A 1 93 ? -10.117 -4.285 -6.293 1 96.06 93 GLY A CA 1
ATOM 728 C C . GLY A 1 93 ? -11.023 -5.164 -5.453 1 96.06 93 GLY A C 1
ATOM 729 O O . GLY A 1 93 ? -11.164 -4.949 -4.246 1 96.06 93 GLY A O 1
ATOM 730 N N . MET A 1 94 ? -11.719 -6.02 -6.148 1 95.69 94 MET A N 1
ATOM 731 C CA . MET A 1 94 ? -12.562 -7.043 -5.547 1 95.69 94 MET A CA 1
ATOM 732 C C . MET A 1 94 ? -12.086 -8.438 -5.926 1 95.69 94 MET A C 1
ATOM 734 O O . MET A 1 94 ? -11.609 -8.656 -7.043 1 95.69 94 MET A O 1
ATOM 738 N N . VAL A 1 95 ? -12.234 -9.344 -4.996 1 95.19 95 VAL A N 1
ATOM 739 C CA . VAL A 1 95 ? -11.789 -10.703 -5.273 1 95.19 95 VAL A CA 1
ATOM 740 C C . VAL A 1 95 ? -12.766 -11.703 -4.656 1 95.19 95 VAL A C 1
ATOM 742 O O . VAL A 1 95 ? -13.273 -11.484 -3.555 1 95.19 95 VAL A O 1
ATOM 745 N N . LYS A 1 96 ? -13.07 -12.68 -5.363 1 95.5 96 LYS A N 1
ATOM 746 C CA . LYS A 1 96 ? -13.836 -13.844 -4.922 1 95.5 96 LYS A CA 1
ATOM 747 C C . LYS A 1 96 ? -13.039 -15.133 -5.102 1 95.5 96 LYS A C 1
ATOM 749 O O . LYS A 1 96 ? -12.547 -15.414 -6.195 1 95.5 96 LYS A O 1
ATOM 754 N N . THR A 1 97 ? -12.852 -15.852 -4.047 1 94.88 97 THR A N 1
ATOM 755 C CA . THR A 1 97 ? -12.188 -17.141 -4.117 1 94.88 97 THR A CA 1
ATOM 756 C C . THR A 1 97 ? -13.164 -18.281 -3.812 1 94.88 97 THR A C 1
ATOM 758 O O . THR A 1 97 ? -13.883 -18.219 -2.814 1 94.88 97 THR A O 1
ATOM 761 N N . ASP A 1 98 ? -13.18 -19.25 -4.672 1 96.75 98 ASP A N 1
ATOM 762 C CA . ASP A 1 98 ? -14.047 -20.422 -4.52 1 96.75 98 ASP A CA 1
ATOM 763 C C . ASP A 1 98 ? -15.477 -20.016 -4.188 1 96.75 98 ASP A C 1
ATOM 765 O O . ASP A 1 98 ? -16.109 -19.281 -4.949 1 96.75 98 ASP A O 1
ATOM 769 N N . GLU A 1 99 ? -15.977 -20.406 -3.004 1 95.5 99 GLU A N 1
ATOM 770 C CA . GLU A 1 99 ? -17.375 -20.141 -2.672 1 95.5 99 GLU A CA 1
ATOM 771 C C . GLU A 1 99 ? -17.484 -18.984 -1.67 1 95.5 99 GLU A C 1
ATOM 773 O O . GLU A 1 99 ? -18.578 -18.719 -1.146 1 95.5 99 GLU A O 1
ATOM 778 N N . ASP A 1 100 ? -16.391 -18.359 -1.468 1 92.75 100 ASP A N 1
ATOM 779 C CA . ASP A 1 100 ? -16.406 -17.219 -0.541 1 92.75 100 ASP A CA 1
ATOM 780 C C . ASP A 1 100 ? -17.156 -16.031 -1.137 1 92.75 100 ASP A C 1
ATOM 782 O O . ASP A 1 100 ? -17.312 -15.945 -2.355 1 92.75 100 ASP A O 1
ATOM 786 N N . PRO A 1 101 ? -17.672 -15.172 -0.268 1 93.31 101 PRO A N 1
ATOM 787 C CA . PRO A 1 101 ? -18.203 -13.922 -0.809 1 93.31 101 PRO A CA 1
ATOM 788 C C . PRO A 1 101 ? -17.141 -13.062 -1.485 1 93.31 101 PRO A C 1
ATOM 790 O O . PRO A 1 101 ? -15.945 -13.297 -1.296 1 93.31 101 PRO A O 1
ATOM 793 N N . VAL A 1 102 ? -17.609 -12.141 -2.32 1 93.88 102 VAL A N 1
ATOM 794 C CA . VAL A 1 102 ? -16.734 -11.148 -2.918 1 93.88 102 VAL A CA 1
ATOM 795 C C . VAL A 1 102 ? -16.219 -10.195 -1.84 1 93.88 102 VAL A C 1
ATOM 797 O O . VAL A 1 102 ? -16.984 -9.742 -0.988 1 93.88 102 VAL A O 1
ATOM 800 N N . HIS A 1 103 ? -14.938 -9.914 -1.833 1 92.94 103 HIS A N 1
ATOM 801 C CA . HIS A 1 103 ? -14.336 -9 -0.874 1 92.94 103 HIS A CA 1
ATOM 802 C C . HIS A 1 103 ? -13.492 -7.941 -1.578 1 92.94 103 HIS A C 1
ATOM 804 O O . HIS A 1 103 ? -12.875 -8.219 -2.609 1 92.94 103 HIS A O 1
ATOM 810 N N . SER A 1 104 ? -13.531 -6.758 -1.017 1 94.44 104 SER A N 1
ATOM 811 C CA . SER A 1 104 ? -12.539 -5.77 -1.43 1 94.44 104 SER A CA 1
ATOM 812 C C . SER A 1 104 ? -11.148 -6.141 -0.929 1 94.44 104 SER A C 1
ATOM 814 O O . SER A 1 104 ? -11.008 -6.738 0.14 1 94.44 104 SER A O 1
ATOM 816 N N . TYR A 1 105 ? -10.18 -5.824 -1.724 1 95.88 105 TYR A N 1
ATOM 817 C CA . TYR A 1 105 ? -8.812 -6.082 -1.304 1 95.88 105 TYR A CA 1
ATOM 818 C C . TYR A 1 105 ? -7.895 -4.926 -1.693 1 95.88 105 TYR A C 1
ATOM 820 O O . TYR A 1 105 ? -8.234 -4.125 -2.566 1 95.88 105 TYR A O 1
ATOM 828 N N . SER A 1 106 ? -6.832 -4.746 -0.985 1 97.56 106 SER A N 1
ATOM 829 C CA . SER A 1 106 ? -5.73 -3.844 -1.31 1 97.56 106 SER A CA 1
ATOM 830 C C . SER A 1 106 ? -4.398 -4.586 -1.345 1 97.56 106 SER A C 1
ATOM 832 O O . SER A 1 106 ? -4.137 -5.441 -0.494 1 97.56 106 SER A O 1
ATOM 834 N N . GLU A 1 107 ? -3.623 -4.285 -2.336 1 98.38 107 GLU A N 1
ATOM 835 C CA . GLU A 1 107 ? -2.305 -4.895 -2.475 1 98.38 107 GLU A CA 1
ATOM 836 C C . GLU A 1 107 ? -1.246 -3.846 -2.811 1 98.38 107 GLU A C 1
ATOM 838 O O . GLU A 1 107 ? -1.5 -2.928 -3.594 1 98.38 107 GLU A O 1
ATOM 843 N N . THR A 1 108 ? -0.1 -3.965 -2.203 1 98.88 108 THR A N 1
ATOM 844 C CA . THR A 1 108 ? 1.01 -3.043 -2.422 1 98.88 108 THR A CA 1
ATOM 845 C C . THR A 1 108 ? 2.27 -3.803 -2.826 1 98.88 108 THR A C 1
ATOM 847 O O . THR A 1 108 ? 2.594 -4.836 -2.24 1 98.88 108 THR A O 1
ATOM 850 N N . PHE A 1 109 ? 2.938 -3.299 -3.82 1 98.88 109 PHE A N 1
ATOM 851 C CA . PHE A 1 109 ? 4.223 -3.836 -4.254 1 98.88 109 PHE A CA 1
ATOM 852 C C . PHE A 1 109 ? 5.285 -2.742 -4.277 1 98.88 109 PHE A C 1
ATOM 854 O O . PHE A 1 109 ? 5.02 -1.62 -4.711 1 98.88 109 PHE A O 1
ATOM 861 N N . VAL A 1 110 ? 6.414 -3.062 -3.789 1 98.25 110 VAL A N 1
ATOM 862 C CA . VAL A 1 110 ? 7.613 -2.307 -4.137 1 98.25 110 VAL A CA 1
ATOM 863 C C . VAL A 1 110 ? 8.445 -3.092 -5.148 1 98.25 110 VAL A C 1
ATOM 865 O O . VAL A 1 110 ? 8.891 -4.207 -4.867 1 98.25 110 VAL A O 1
ATOM 868 N N . LEU A 1 111 ? 8.57 -2.518 -6.316 1 97.69 111 LEU A N 1
ATOM 869 C CA . LEU A 1 111 ? 9.391 -3.092 -7.379 1 97.69 111 LEU A CA 1
ATOM 870 C C . LEU A 1 111 ? 10.75 -2.404 -7.449 1 97.69 111 LEU A C 1
ATOM 872 O O . LEU A 1 111 ? 10.828 -1.175 -7.426 1 97.69 111 LEU A O 1
ATOM 876 N N . ARG A 1 112 ? 11.781 -3.207 -7.535 1 96 112 ARG A N 1
ATOM 877 C CA . ARG A 1 112 ? 13.125 -2.666 -7.688 1 96 112 ARG A CA 1
ATOM 878 C C . ARG A 1 112 ? 13.727 -3.059 -9.031 1 96 112 ARG A C 1
ATOM 880 O O . ARG A 1 112 ? 13.578 -4.199 -9.477 1 96 112 ARG A O 1
ATOM 887 N N . ALA A 1 113 ? 14.328 -2.117 -9.531 1 93.44 113 ALA A N 1
ATOM 888 C CA . ALA A 1 113 ? 14.953 -2.35 -10.836 1 93.44 113 ALA A CA 1
ATOM 889 C C . ALA A 1 113 ? 16.312 -3.031 -10.672 1 93.44 113 ALA A C 1
ATOM 891 O O . ALA A 1 113 ? 17.141 -2.598 -9.875 1 93.44 113 ALA A O 1
ATOM 892 N N . THR A 1 114 ? 16.531 -4.148 -11.32 1 89 114 THR A N 1
ATOM 893 C CA . THR A 1 114 ? 17.812 -4.844 -11.453 1 89 114 THR A CA 1
ATOM 894 C C . THR A 1 114 ? 18.078 -5.211 -12.906 1 89 114 THR A C 1
ATOM 896 O O . THR A 1 114 ? 17.359 -6.027 -13.492 1 89 114 THR A O 1
ATOM 899 N N . ASN A 1 115 ? 19.141 -4.699 -13.5 1 88.12 115 ASN A N 1
ATOM 900 C CA . ASN A 1 115 ? 19.516 -4.973 -14.883 1 88.12 115 ASN A CA 1
ATOM 901 C C . ASN A 1 115 ? 18.312 -4.84 -15.82 1 88.12 115 ASN A C 1
ATOM 903 O O . ASN A 1 115 ? 18.047 -5.738 -16.625 1 88.12 115 ASN A O 1
ATOM 907 N N . ASN A 1 116 ? 17.391 -3.785 -15.742 1 85 116 ASN A N 1
ATOM 908 C CA . ASN A 1 116 ? 16.266 -3.426 -16.594 1 85 116 ASN A CA 1
ATOM 909 C C . ASN A 1 116 ? 15.062 -4.324 -16.328 1 85 116 ASN A C 1
ATOM 911 O O . ASN A 1 116 ? 14.109 -4.34 -17.125 1 85 116 ASN A O 1
ATOM 915 N N . ASN A 1 117 ? 15.219 -5.203 -15.414 1 91.81 117 ASN A N 1
ATOM 916 C CA . ASN A 1 117 ? 14.094 -5.984 -14.914 1 91.81 117 ASN A CA 1
ATOM 917 C C . ASN A 1 117 ? 13.609 -5.469 -13.555 1 91.81 117 ASN A C 1
ATOM 919 O O . ASN A 1 117 ? 14.32 -4.715 -12.891 1 91.81 117 ASN A O 1
ATOM 923 N N . PHE A 1 118 ? 12.406 -5.762 -13.289 1 95.5 118 PHE A N 1
ATOM 924 C CA . PHE A 1 118 ? 11.836 -5.348 -12.016 1 95.5 118 PHE A CA 1
ATOM 925 C C . PHE A 1 118 ? 11.453 -6.562 -11.18 1 95.5 118 PHE A C 1
ATOM 927 O O . PHE A 1 118 ? 10.844 -7.508 -11.688 1 95.5 118 PHE A O 1
ATOM 934 N N . PHE A 1 119 ? 11.867 -6.539 -9.938 1 97.5 119 PHE A N 1
ATOM 935 C CA . PHE A 1 119 ? 11.57 -7.617 -9 1 97.5 119 PHE A CA 1
ATOM 936 C C . PHE A 1 119 ? 10.852 -7.086 -7.77 1 97.5 119 PHE A C 1
ATOM 938 O O . PHE A 1 119 ? 11.062 -5.938 -7.367 1 97.5 119 PHE A O 1
ATOM 945 N N . ILE A 1 120 ? 10.031 -7.934 -7.148 1 98.5 120 ILE A N 1
ATOM 946 C CA . ILE A 1 120 ? 9.336 -7.578 -5.922 1 98.5 120 ILE A CA 1
ATOM 947 C C . ILE A 1 120 ? 10.297 -7.637 -4.742 1 98.5 120 ILE A C 1
ATOM 949 O O . ILE A 1 120 ? 10.938 -8.664 -4.504 1 98.5 120 ILE A O 1
ATOM 953 N N . THR A 1 121 ? 10.406 -6.543 -4.012 1 97.94 121 THR A N 1
ATOM 954 C CA . THR A 1 121 ? 11.133 -6.59 -2.748 1 97.94 121 THR A CA 1
ATOM 955 C C . THR A 1 121 ? 10.164 -6.562 -1.567 1 97.94 121 THR A C 1
ATOM 957 O O . THR A 1 121 ? 10.469 -7.086 -0.495 1 97.94 121 THR A O 1
ATOM 960 N N . ASN A 1 122 ? 9.039 -5.973 -1.719 1 98.5 122 ASN A N 1
ATOM 961 C CA . ASN A 1 122 ? 8.016 -5.902 -0.681 1 98.5 122 ASN A CA 1
ATOM 962 C C . ASN A 1 122 ? 6.621 -6.133 -1.251 1 98.5 122 ASN A C 1
ATOM 964 O O . ASN A 1 122 ? 6.293 -5.629 -2.328 1 98.5 122 ASN A O 1
ATOM 968 N N . HIS A 1 123 ? 5.832 -6.879 -0.574 1 98.81 123 HIS A N 1
ATOM 969 C CA . HIS A 1 123 ? 4.48 -7.246 -0.985 1 98.81 123 HIS A CA 1
ATOM 970 C C . HIS A 1 123 ? 3.543 -7.324 0.214 1 98.81 123 HIS A C 1
ATOM 972 O O . HIS A 1 123 ? 3.811 -8.055 1.171 1 98.81 123 HIS A O 1
ATOM 978 N N . ILE A 1 124 ? 2.469 -6.516 0.204 1 98.75 124 ILE A N 1
ATOM 979 C CA . ILE A 1 124 ? 1.451 -6.562 1.249 1 98.75 124 ILE A CA 1
ATOM 980 C C . ILE A 1 124 ? 0.078 -6.793 0.623 1 98.75 124 ILE A C 1
ATOM 982 O O . ILE A 1 124 ? -0.319 -6.078 -0.3 1 98.75 124 ILE A O 1
ATOM 986 N N . PHE A 1 125 ? -0.623 -7.797 1.052 1 98.31 125 PHE A N 1
ATOM 987 C CA . PHE A 1 125 ? -1.982 -8.102 0.622 1 98.31 125 PHE A CA 1
ATOM 988 C C . PHE A 1 125 ? -2.938 -8.109 1.809 1 98.31 125 PHE A C 1
ATOM 990 O O . PHE A 1 125 ? -2.68 -8.773 2.814 1 98.31 125 PHE A O 1
ATOM 997 N N . ARG A 1 126 ? -4.059 -7.34 1.728 1 96.62 126 ARG A N 1
ATOM 998 C CA . ARG A 1 126 ? -5.109 -7.336 2.744 1 96.62 126 ARG A CA 1
ATOM 999 C C . ARG A 1 126 ? -6.492 -7.34 2.104 1 96.62 126 ARG A C 1
ATOM 1001 O O . ARG A 1 126 ? -6.742 -6.602 1.148 1 96.62 126 ARG A O 1
ATOM 1008 N N . MET A 1 127 ? -7.336 -8.172 2.656 1 93.5 127 MET A N 1
ATOM 1009 C CA . MET A 1 127 ? -8.758 -8.109 2.318 1 93.5 127 MET A CA 1
ATOM 1010 C C . MET A 1 127 ? -9.508 -7.211 3.291 1 93.5 127 MET A C 1
ATOM 1012 O O . MET A 1 127 ? -9.188 -7.168 4.48 1 93.5 127 MET A O 1
ATOM 1016 N N . ALA A 1 128 ? -10.414 -6.371 2.76 1 83.5 128 ALA A N 1
ATOM 1017 C CA . ALA A 1 128 ? -11.289 -5.578 3.623 1 83.5 128 ALA A CA 1
ATOM 1018 C C . ALA A 1 128 ? -12.484 -6.398 4.09 1 83.5 128 ALA A C 1
ATOM 1020 O O . ALA A 1 128 ? -13.352 -6.762 3.289 1 83.5 128 ALA A O 1
ATOM 1021 N N . ILE A 1 129 ? -12.367 -7.113 5.184 1 67 129 ILE A N 1
ATOM 1022 C CA . ILE A 1 129 ? -13.508 -7.891 5.664 1 67 129 ILE A CA 1
ATOM 1023 C C . ILE A 1 129 ? -14.398 -7.012 6.543 1 67 129 ILE A C 1
ATOM 1025 O O . ILE A 1 129 ? -13.922 -6.395 7.496 1 67 129 ILE A O 1
ATOM 1029 N N . HIS A 1 130 ? -15.305 -6.238 6.039 1 57.12 130 HIS A N 1
ATOM 1030 C CA . HIS A 1 130 ? -16.234 -5.492 6.867 1 57.12 130 HIS A CA 1
ATOM 1031 C C . HIS A 1 130 ? -17.172 -6.43 7.617 1 57.12 130 HIS A C 1
ATOM 1033 O O . HIS A 1 130 ? -17.719 -7.375 7.035 1 57.12 130 HIS A O 1
ATOM 1039 N N . ASN A 1 131 ? -16.891 -6.695 8.859 1 42.91 131 ASN A N 1
ATOM 1040 C CA . ASN A 1 131 ? -17.969 -7.285 9.641 1 42.91 131 ASN A CA 1
ATOM 1041 C C . ASN A 1 131 ? -19.25 -6.457 9.547 1 42.91 131 ASN A C 1
ATOM 1043 O O . ASN A 1 131 ? -19.312 -5.336 10.055 1 42.91 131 ASN A O 1
ATOM 1047 N N . VAL A 1 132 ? -19.875 -6.281 8.523 1 38.59 132 VAL A N 1
ATOM 1048 C CA . VAL A 1 132 ? -21.203 -5.691 8.516 1 38.59 132 VAL A CA 1
ATOM 1049 C C . VAL A 1 132 ? -22.109 -6.434 9.5 1 38.59 132 VAL A C 1
ATOM 1051 O O . VAL A 1 132 ? -22.422 -7.609 9.297 1 38.59 132 VAL A O 1
ATOM 1054 N N . GLY A 1 133 ? -21.734 -7.008 10.555 1 30.09 133 GLY A N 1
ATOM 1055 C CA . GLY A 1 133 ? -22.891 -7.336 11.391 1 30.09 133 GLY A CA 1
ATOM 1056 C C . GLY A 1 133 ? -23.562 -6.117 11.977 1 30.09 133 GLY A C 1
ATOM 1057 O O . GLY A 1 133 ? -22.953 -5.055 12.094 1 30.09 133 GLY A O 1
ATOM 1058 N N . MET B 1 1 ? 22.453 -6.828 18.781 1 27.06 1 MET B N 1
ATOM 1059 C CA . MET B 1 1 ? 21.906 -6.117 17.625 1 27.06 1 MET B CA 1
ATOM 1060 C C . MET B 1 1 ? 20.391 -5.953 17.75 1 27.06 1 MET B C 1
ATOM 1062 O O . MET B 1 1 ? 19.672 -6.938 17.906 1 27.06 1 MET B O 1
ATOM 1066 N N . ALA B 1 2 ? 19.75 -5.184 18.328 1 36.5 2 ALA B N 1
ATOM 1067 C CA . ALA B 1 2 ? 18.312 -5.035 18.578 1 36.5 2 ALA B CA 1
ATOM 1068 C C . ALA B 1 2 ? 17.5 -5.434 17.359 1 36.5 2 ALA B C 1
ATOM 1070 O O . ALA B 1 2 ? 17.891 -5.141 16.219 1 36.5 2 ALA B O 1
ATOM 1071 N N . ASP B 1 3 ? 16.578 -6.469 17.203 1 44.44 3 ASP B N 1
ATOM 1072 C CA . ASP B 1 3 ? 16.031 -7.266 16.109 1 44.44 3 ASP B CA 1
ATOM 1073 C C . ASP B 1 3 ? 15.414 -6.371 15.039 1 44.44 3 ASP B C 1
ATOM 1075 O O . ASP B 1 3 ? 14.5 -5.59 15.32 1 44.44 3 ASP B O 1
ATOM 1079 N N . PHE B 1 4 ? 16.188 -6.105 14.008 1 46.62 4 PHE B N 1
ATOM 1080 C CA . PHE B 1 4 ? 15.906 -5.266 12.844 1 46.62 4 PHE B CA 1
ATOM 1081 C C . PHE B 1 4 ? 14.414 -5.293 12.516 1 46.62 4 PHE B C 1
ATOM 1083 O O . PHE B 1 4 ? 13.859 -4.289 12.062 1 46.62 4 PHE B O 1
ATOM 1090 N N . ARG B 1 5 ? 13.836 -6.449 12.781 1 53.09 5 ARG B N 1
ATOM 1091 C CA . ARG B 1 5 ? 12.422 -6.617 12.477 1 53.09 5 ARG B CA 1
ATOM 1092 C C . ARG B 1 5 ? 11.555 -5.766 13.398 1 53.09 5 ARG B C 1
ATOM 1094 O O . ARG B 1 5 ? 10.555 -5.188 12.969 1 53.09 5 ARG B O 1
ATOM 1101 N N . VAL B 1 6 ? 11.992 -5.602 14.609 1 62.91 6 VAL B N 1
ATOM 1102 C CA . VAL B 1 6 ? 11.25 -4.902 15.656 1 62.91 6 VAL B CA 1
ATOM 1103 C C . VAL B 1 6 ? 11.344 -3.395 15.438 1 62.91 6 VAL B C 1
ATOM 1105 O O . VAL B 1 6 ? 10.352 -2.678 15.586 1 62.91 6 VAL B O 1
ATOM 1108 N N . GLN B 1 7 ? 12.312 -2.973 14.695 1 87.69 7 GLN B N 1
ATOM 1109 C CA . GLN B 1 7 ? 12.539 -1.534 14.617 1 87.69 7 GLN B CA 1
ATOM 1110 C C . GLN B 1 7 ? 11.641 -0.892 13.57 1 87.69 7 GLN B C 1
ATOM 1112 O O . GLN B 1 7 ? 10.992 0.121 13.836 1 87.69 7 GLN B O 1
ATOM 1117 N N . PHE B 1 8 ? 11.398 -1.69 12.547 1 93.19 8 PHE B N 1
ATOM 1118 C CA . PHE B 1 8 ? 10.602 -1.066 11.5 1 93.19 8 PHE B CA 1
ATOM 1119 C C . PHE B 1 8 ? 9.125 -1.069 11.875 1 93.19 8 PHE B C 1
ATOM 1121 O O . PHE B 1 8 ? 8.383 -0.157 11.5 1 93.19 8 PHE B O 1
ATOM 1128 N N . GLU B 1 9 ? 8.625 -2.09 12.641 1 95.56 9 GLU B N 1
ATOM 1129 C CA . GLU B 1 9 ? 7.23 -2.141 13.086 1 95.56 9 GLU B CA 1
ATOM 1130 C C . GLU B 1 9 ? 6.922 -1.014 14.07 1 95.56 9 GLU B C 1
ATOM 1132 O O . GLU B 1 9 ? 5.863 -0.386 13.984 1 95.56 9 GLU B O 1
ATOM 1137 N N . GLU B 1 10 ? 7.82 -0.826 14.984 1 95.62 10 GLU B N 1
ATOM 1138 C CA . GLU B 1 10 ? 7.652 0.258 15.945 1 95.62 10 GLU B CA 1
ATOM 1139 C C . GLU B 1 10 ? 7.66 1.617 15.25 1 95.62 10 GLU B C 1
ATOM 1141 O O . GLU B 1 10 ? 6.844 2.486 15.57 1 95.62 10 GLU B O 1
ATOM 1146 N N . ILE B 1 11 ? 8.547 1.786 14.312 1 96.12 11 ILE B N 1
ATOM 1147 C CA . ILE B 1 11 ? 8.672 3.031 13.562 1 96.12 11 ILE B CA 1
ATOM 1148 C C . ILE B 1 11 ? 7.387 3.295 12.781 1 96.12 11 ILE B C 1
ATOM 1150 O O . ILE B 1 11 ? 6.812 4.383 12.867 1 96.12 11 ILE B O 1
ATOM 1154 N N . GLY B 1 12 ? 6.949 2.291 12.016 1 97.75 12 GLY B N 1
ATOM 1155 C CA . GLY B 1 12 ? 5.738 2.443 11.227 1 97.75 12 GLY B CA 1
ATOM 1156 C C . GLY B 1 12 ? 4.508 2.725 12.062 1 97.75 12 GLY B C 1
ATOM 1157 O O . GLY B 1 12 ? 3.709 3.602 11.727 1 97.75 12 GLY B O 1
ATOM 1158 N N . GLY B 1 13 ? 4.379 1.958 13.148 1 97.69 13 GLY B N 1
ATOM 1159 C CA . GLY B 1 13 ? 3.246 2.158 14.039 1 97.69 13 GLY B CA 1
ATOM 1160 C C . GLY B 1 13 ? 3.207 3.547 14.648 1 97.69 13 GLY B C 1
ATOM 1161 O O . GLY B 1 13 ? 2.158 4.195 14.664 1 97.69 13 GLY B O 1
ATOM 1162 N N . ALA B 1 14 ? 4.277 3.994 15.172 1 97.38 14 ALA B N 1
ATOM 1163 C CA . ALA B 1 14 ? 4.363 5.332 15.75 1 97.38 14 ALA B CA 1
ATOM 1164 C C . ALA B 1 14 ? 4.098 6.406 14.703 1 97.38 14 ALA B C 1
ATOM 1166 O O . ALA B 1 14 ? 3.42 7.398 14.977 1 97.38 14 ALA B O 1
ATOM 1167 N N . PHE B 1 15 ? 4.668 6.219 13.523 1 98.12 15 PHE B N 1
ATOM 1168 C CA . PHE B 1 15 ? 4.449 7.16 12.43 1 98.12 15 PHE B CA 1
ATOM 1169 C C . PHE B 1 15 ? 2.965 7.293 12.117 1 98.12 15 PHE B C 1
ATOM 1171 O O . PHE B 1 15 ? 2.451 8.406 11.977 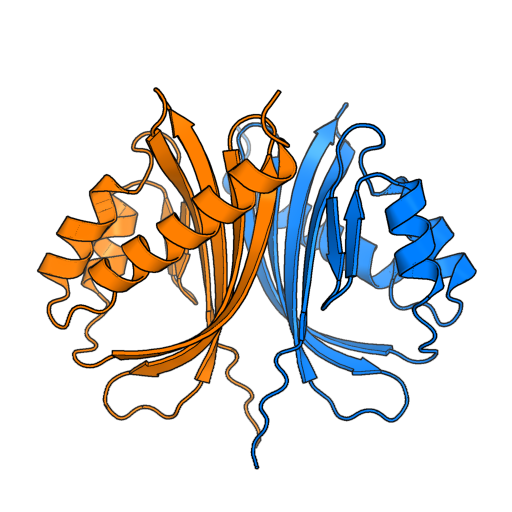1 98.12 15 PHE B O 1
ATOM 1178 N N . VAL B 1 16 ? 2.254 6.145 11.953 1 98.69 16 VAL B N 1
ATOM 1179 C CA . VAL B 1 16 ? 0.844 6.129 11.578 1 98.69 16 VAL B CA 1
ATOM 1180 C C . VAL B 1 16 ? 0.025 6.879 12.625 1 98.69 16 VAL B C 1
ATOM 1182 O O . VAL B 1 16 ? -0.838 7.691 12.289 1 98.69 16 VAL B O 1
ATOM 1185 N N . GLN B 1 17 ? 0.311 6.633 13.867 1 98.06 17 GLN B N 1
ATOM 1186 C CA . GLN B 1 17 ? -0.384 7.336 14.938 1 98.06 17 GLN B CA 1
ATOM 1187 C C . GLN B 1 17 ? -0.157 8.844 14.844 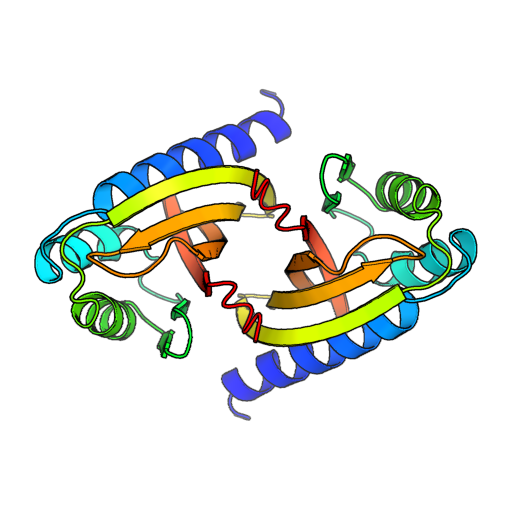1 98.06 17 GLN B C 1
ATOM 1189 O O . GLN B 1 17 ? -1.104 9.625 14.945 1 98.06 17 GLN B O 1
ATOM 1194 N N . HIS B 1 18 ? 1.043 9.211 14.672 1 97.81 18 HIS B N 1
ATOM 1195 C CA . HIS B 1 18 ? 1.395 10.625 14.555 1 97.81 18 HIS B CA 1
ATOM 1196 C C . HIS B 1 18 ? 0.716 11.266 13.352 1 97.81 18 HIS B C 1
ATOM 1198 O O . HIS B 1 18 ? 0.125 12.344 13.461 1 97.81 18 HIS B O 1
ATOM 1204 N N . PHE B 1 19 ? 0.833 10.617 12.227 1 98.62 19 PHE B N 1
ATOM 1205 C CA . PHE B 1 19 ? 0.266 11.117 10.977 1 98.62 19 PHE B CA 1
ATOM 1206 C C . PHE B 1 19 ? -1.225 11.391 11.133 1 98.62 19 PHE B C 1
ATOM 1208 O O . PHE B 1 19 ? -1.701 12.469 10.766 1 98.62 19 PHE B O 1
ATOM 1215 N N . TYR B 1 20 ? -2.002 10.453 11.703 1 98.25 20 TYR B N 1
ATOM 1216 C CA . TYR B 1 20 ? -3.449 10.625 11.781 1 98.25 20 TYR B CA 1
ATOM 1217 C C . TYR B 1 20 ? -3.818 11.648 12.852 1 98.25 20 TYR B C 1
ATOM 1219 O O . TYR B 1 20 ? -4.828 12.352 12.727 1 98.25 20 TYR B O 1
ATOM 1227 N N . ASN B 1 21 ? -2.988 11.742 13.883 1 97 21 ASN B N 1
ATOM 1228 C CA . ASN B 1 21 ? -3.197 12.82 14.844 1 97 21 ASN B CA 1
ATOM 1229 C C . ASN B 1 21 ? -3.146 14.188 14.172 1 97 21 ASN B C 1
ATOM 1231 O O . ASN B 1 21 ? -3.871 15.109 14.562 1 97 21 ASN B O 1
ATOM 1235 N N . LEU B 1 22 ? -2.27 14.359 13.203 1 97.12 22 LEU B N 1
ATOM 1236 C CA . LEU B 1 22 ? -2.131 15.609 12.469 1 97.12 22 LEU B CA 1
ATOM 1237 C C . LEU B 1 22 ? -3.199 15.734 11.391 1 97.12 22 LEU B C 1
ATOM 1239 O O . LEU B 1 22 ? -3.754 16.812 11.172 1 97.12 22 LEU B O 1
ATOM 1243 N N . PHE B 1 23 ? -3.504 14.672 10.742 1 97.75 23 PHE B N 1
ATOM 1244 C CA . PHE B 1 23 ? -4.414 14.672 9.609 1 97.75 23 PHE B CA 1
ATOM 1245 C C . PHE B 1 23 ? -5.848 14.922 10.055 1 97.75 23 PHE B C 1
ATOM 1247 O O . PHE B 1 23 ? -6.598 15.633 9.391 1 97.75 23 PHE B O 1
ATOM 1254 N N . ASP B 1 24 ? -6.227 14.164 11.148 1 94.88 24 ASP B N 1
ATOM 1255 C CA . ASP B 1 24 ? -7.629 14.164 11.555 1 94.88 24 ASP B CA 1
ATOM 1256 C C . ASP B 1 24 ? -7.98 15.453 12.305 1 94.88 24 ASP B C 1
ATOM 1258 O O . ASP B 1 24 ? -8.445 15.406 13.445 1 94.88 24 ASP B O 1
ATOM 1262 N N . ASN B 1 25 ? -7.645 16.531 11.672 1 88 25 ASN B N 1
ATOM 1263 C CA . ASN B 1 25 ? -7.953 17.891 12.102 1 88 25 ASN B CA 1
ATOM 1264 C C . ASN B 1 25 ? -9.07 18.5 11.266 1 88 25 ASN B C 1
ATOM 1266 O O . ASN B 1 25 ? -9.156 18.266 10.062 1 88 25 ASN B O 1
ATOM 1270 N N . ALA B 1 26 ? -9.906 19.359 11.867 1 85.06 26 ALA B N 1
ATOM 1271 C CA . ALA B 1 26 ? -11.062 19.969 11.211 1 85.06 26 ALA B CA 1
ATOM 1272 C C . ALA B 1 26 ? -10.633 21.047 10.234 1 85.06 26 ALA B C 1
ATOM 1274 O O . ALA B 1 26 ? -11.273 21.25 9.195 1 85.06 26 ALA B O 1
ATOM 1275 N N . ASN B 1 27 ? -9.57 21.719 10.492 1 92.69 27 ASN B N 1
ATOM 1276 C CA . ASN B 1 27 ? -9.133 22.828 9.664 1 92.69 27 ASN B CA 1
ATOM 1277 C C . ASN B 1 27 ? -8.156 22.375 8.578 1 92.69 27 ASN B C 1
ATOM 1279 O O . ASN B 1 27 ? -7.051 21.938 8.883 1 92.69 27 ASN B O 1
ATOM 1283 N N . ALA B 1 28 ? -8.562 22.578 7.285 1 92.69 28 ALA B N 1
ATOM 1284 C CA . ALA B 1 28 ? -7.789 22.125 6.133 1 92.69 28 ALA B CA 1
ATOM 1285 C C . ALA B 1 28 ? -6.414 22.781 6.098 1 92.69 28 ALA B C 1
ATOM 1287 O O . ALA B 1 28 ? -5.414 22.141 5.785 1 92.69 28 ALA B O 1
ATOM 1288 N N . GLU B 1 29 ? -6.367 24.031 6.402 1 94.62 29 GLU B N 1
ATOM 1289 C CA . GLU B 1 29 ? -5.105 24.766 6.371 1 94.62 29 GLU B CA 1
ATOM 1290 C C . GLU B 1 29 ? -4.145 24.25 7.441 1 94.62 29 GLU B C 1
ATOM 1292 O O . GLU B 1 29 ? -2.963 24.031 7.164 1 94.62 29 GLU B O 1
ATOM 1297 N N . SER B 1 30 ? -4.652 24.125 8.625 1 95.44 30 SER B N 1
ATOM 1298 C CA . SER B 1 30 ? -3.832 23.594 9.703 1 95.44 30 SER B CA 1
ATOM 1299 C C . SER B 1 30 ? -3.361 22.172 9.398 1 95.44 30 SER B C 1
ATOM 1301 O O . SER B 1 30 ? -2.205 21.828 9.656 1 95.44 30 SER B O 1
ATOM 1303 N N . ARG B 1 31 ? -4.27 21.359 8.852 1 96.31 31 ARG B N 1
ATOM 1304 C CA . ARG B 1 31 ? -3.934 20 8.453 1 96.31 31 ARG B CA 1
ATOM 1305 C C . ARG B 1 31 ? -2.771 20 7.465 1 96.31 31 ARG B C 1
ATOM 1307 O O . ARG B 1 31 ? -1.784 19.281 7.664 1 96.31 31 ARG B O 1
ATOM 1314 N N . ALA B 1 32 ? -2.854 20.797 6.434 1 96.75 32 ALA B N 1
ATOM 1315 C CA . ALA B 1 32 ? -1.793 20.875 5.434 1 96.75 32 ALA B CA 1
ATOM 1316 C C . ALA B 1 32 ? -0.482 21.344 6.062 1 96.75 32 ALA B C 1
ATOM 1318 O O . ALA B 1 32 ? 0.567 20.734 5.848 1 96.75 32 ALA B O 1
ATOM 1319 N N . ASN B 1 33 ? -0.53 22.391 6.867 1 96.38 33 ASN B N 1
ATOM 1320 C CA . ASN B 1 33 ? 0.657 22.953 7.5 1 96.38 33 ASN B CA 1
ATOM 1321 C C . ASN B 1 33 ? 1.345 21.938 8.406 1 96.38 33 ASN B C 1
ATOM 1323 O O . ASN B 1 33 ? 2.574 21.922 8.5 1 96.38 33 ASN B O 1
ATOM 1327 N N . ASN B 1 34 ? 0.539 21.156 9.078 1 96.69 34 ASN B N 1
ATOM 1328 C CA . ASN B 1 34 ? 1.071 20.172 10.023 1 96.69 34 ASN B CA 1
ATOM 1329 C C . ASN B 1 34 ? 1.667 18.969 9.297 1 96.69 34 ASN B C 1
ATOM 1331 O O . ASN B 1 34 ? 2.629 18.359 9.773 1 96.69 34 ASN B O 1
ATOM 1335 N N . LEU B 1 35 ? 1.062 18.578 8.117 1 97.88 35 LEU B N 1
ATOM 1336 C CA . LEU B 1 35 ? 1.442 17.344 7.441 1 97.88 35 LEU B CA 1
ATOM 1337 C C . LEU B 1 35 ? 2.641 17.562 6.527 1 97.88 35 LEU B C 1
ATOM 1339 O O . LEU B 1 35 ? 3.463 16.672 6.34 1 97.88 35 LEU B O 1
ATOM 1343 N N . ILE B 1 36 ? 2.814 18.766 5.996 1 97.75 36 ILE B N 1
ATOM 1344 C CA . ILE B 1 36 ? 3.797 19.031 4.949 1 97.75 36 ILE B CA 1
ATOM 1345 C C . ILE B 1 36 ? 5.203 18.766 5.48 1 97.75 36 ILE B C 1
ATOM 1347 O O . ILE B 1 36 ? 6.035 18.188 4.785 1 97.75 36 ILE B O 1
ATOM 1351 N N . PRO B 1 37 ? 5.523 19.109 6.754 1 96.69 37 PRO B N 1
ATOM 1352 C CA . PRO B 1 37 ? 6.863 18.828 7.281 1 96.69 37 PRO B CA 1
ATOM 1353 C C . PRO B 1 37 ? 7.18 17.328 7.336 1 96.69 37 PRO B C 1
ATOM 1355 O O . PRO B 1 37 ? 8.336 16.953 7.535 1 96.69 37 PRO B O 1
ATOM 1358 N N . LEU B 1 38 ? 6.172 16.469 7.191 1 97.75 38 LEU B N 1
ATOM 1359 C CA . LEU B 1 38 ? 6.402 15.023 7.23 1 97.75 38 LEU B CA 1
ATOM 1360 C C . LEU B 1 38 ? 6.902 14.516 5.883 1 97.75 38 LEU B C 1
ATOM 1362 O O . LEU B 1 38 ? 7.387 13.383 5.781 1 97.75 38 LEU B O 1
ATOM 1366 N N . PHE B 1 39 ? 6.754 15.297 4.82 1 98 39 PHE B N 1
ATOM 1367 C CA . PHE B 1 39 ? 7.176 14.875 3.488 1 98 39 PHE B CA 1
ATOM 1368 C C . PHE B 1 39 ? 8.625 15.25 3.232 1 98 39 PHE B C 1
ATOM 1370 O O . PHE B 1 39 ? 9.078 16.312 3.656 1 98 39 PHE B O 1
ATOM 1377 N N . LEU B 1 40 ? 9.344 14.375 2.504 1 92.88 40 LEU B N 1
ATOM 1378 C CA . LEU B 1 40 ? 10.688 14.695 2.045 1 92.88 40 LEU B CA 1
ATOM 1379 C C . LEU B 1 40 ? 10.656 15.727 0.926 1 92.88 40 LEU B C 1
ATOM 1381 O O . LEU B 1 40 ? 10.047 15.5 -0.123 1 92.88 40 LEU B O 1
ATOM 1385 N N . ASN B 1 41 ? 11.219 16.844 1.083 1 82.5 41 ASN B N 1
ATOM 1386 C CA . ASN B 1 41 ? 11.117 18.031 0.234 1 82.5 41 ASN B CA 1
ATOM 1387 C C . ASN B 1 41 ? 11.578 17.734 -1.19 1 82.5 41 ASN B C 1
ATOM 1389 O O . ASN B 1 41 ? 10.984 18.219 -2.154 1 82.5 41 ASN B O 1
ATOM 1393 N N . GLU B 1 42 ? 12.5 16.922 -1.473 1 76.31 42 GLU B N 1
ATOM 1394 C CA . GLU B 1 42 ? 13.062 16.828 -2.816 1 76.31 42 GLU B CA 1
ATOM 1395 C C . GLU B 1 42 ? 12.234 15.898 -3.699 1 76.31 42 GLU B C 1
ATOM 1397 O O . GLU B 1 42 ? 11.977 16.203 -4.863 1 76.31 42 GLU B O 1
ATOM 1402 N N . GLN B 1 43 ? 11.93 14.742 -3.35 1 87.62 43 GLN B N 1
ATOM 1403 C CA . GLN B 1 43 ? 11.227 13.789 -4.203 1 87.62 43 GLN B CA 1
ATOM 1404 C C . GLN B 1 43 ? 10.148 13.039 -3.424 1 87.62 43 GLN B C 1
ATOM 1406 O O . GLN B 1 43 ? 10.445 12.062 -2.738 1 87.62 43 GLN B O 1
ATOM 1411 N N . CYS B 1 44 ? 8.938 13.688 -3.449 1 97.19 44 CYS B N 1
ATOM 1412 C CA . CYS B 1 44 ? 7.824 12.992 -2.809 1 97.19 44 CYS B CA 1
ATOM 1413 C C . CYS B 1 44 ? 6.598 12.977 -3.713 1 97.19 44 CYS B C 1
ATOM 1415 O O . CYS B 1 44 ? 6.465 13.812 -4.605 1 97.19 44 CYS B O 1
ATOM 1417 N N . PHE B 1 45 ? 5.785 12.062 -3.506 1 97.81 45 PHE B N 1
ATOM 1418 C CA . PHE B 1 45 ? 4.633 11.805 -4.363 1 97.81 45 PHE B CA 1
ATOM 1419 C C . PHE B 1 45 ? 3.412 11.43 -3.537 1 97.81 45 PHE B C 1
ATOM 1421 O O . PHE B 1 45 ? 3.527 10.68 -2.561 1 97.81 45 PHE B O 1
ATOM 1428 N N . GLN B 1 46 ? 2.27 11.953 -3.945 1 98.19 46 GLN B N 1
ATOM 1429 C CA . GLN B 1 46 ? 1.013 11.602 -3.293 1 98.19 46 GLN B CA 1
ATOM 1430 C C . GLN B 1 46 ? -0.073 11.289 -4.316 1 98.19 46 GLN B C 1
ATOM 1432 O O . GLN B 1 46 ? -0.194 11.984 -5.332 1 98.19 46 GLN B O 1
ATOM 1437 N N . THR B 1 47 ? -0.705 10.195 -4.137 1 98.19 47 THR B N 1
ATOM 1438 C CA . THR B 1 47 ? -1.999 9.938 -4.754 1 98.19 47 THR B CA 1
ATOM 1439 C C . THR B 1 47 ? -3.102 9.875 -3.701 1 98.19 47 THR B C 1
ATOM 1441 O O . THR B 1 47 ? -3.111 8.977 -2.857 1 98.19 47 THR B O 1
ATOM 1444 N N . TYR B 1 48 ? -3.938 10.844 -3.631 1 97.44 48 TYR B N 1
ATOM 1445 C CA . TYR B 1 48 ? -5.121 10.859 -2.777 1 97.44 48 TYR B CA 1
ATOM 1446 C C . TYR B 1 48 ? -6.391 10.727 -3.604 1 97.44 48 TYR B C 1
ATOM 1448 O O . TYR B 1 48 ? -6.883 11.703 -4.164 1 97.44 48 TYR B O 1
ATOM 1456 N N . GLU B 1 49 ? -6.934 9.477 -3.688 1 94.38 49 GLU B N 1
ATOM 1457 C CA . GLU B 1 49 ? -8.031 9.148 -4.598 1 94.38 49 GLU B CA 1
ATOM 1458 C C . GLU B 1 49 ? -7.684 9.516 -6.035 1 94.38 49 GLU B C 1
ATOM 1460 O O . GLU B 1 49 ? -6.73 8.977 -6.605 1 94.38 49 GLU B O 1
ATOM 1465 N N . ASN B 1 50 ? -8.359 10.453 -6.637 1 92.75 50 ASN B N 1
ATOM 1466 C CA . ASN B 1 50 ? -8.133 10.773 -8.039 1 92.75 50 ASN B CA 1
ATOM 1467 C C . ASN B 1 50 ? -7.18 11.953 -8.203 1 92.75 50 ASN B C 1
ATOM 1469 O O . ASN B 1 50 ? -6.93 12.414 -9.32 1 92.75 50 ASN B O 1
ATOM 1473 N N . SER B 1 51 ? -6.535 12.383 -7.129 1 95.69 51 SER B N 1
ATOM 1474 C CA . SER B 1 51 ? -5.617 13.516 -7.168 1 95.69 51 SER B CA 1
ATOM 1475 C C . SER B 1 51 ? -4.172 13.062 -7.02 1 95.69 51 SER B C 1
ATOM 1477 O O . SER B 1 51 ? -3.812 12.43 -6.027 1 95.69 51 SER B O 1
ATOM 1479 N N . LYS B 1 52 ? -3.41 13.383 -7.996 1 96.5 52 LYS B N 1
ATOM 1480 C CA . LYS B 1 52 ? -1.979 13.094 -7.949 1 96.5 52 LYS B CA 1
ATOM 1481 C C . LYS B 1 52 ? -1.169 14.375 -7.781 1 96.5 52 LYS B C 1
ATOM 1483 O O . LYS B 1 52 ? -1.502 15.414 -8.367 1 96.5 52 LYS B O 1
ATOM 1488 N N . ALA B 1 53 ? -0.163 14.281 -6.949 1 97 53 ALA B N 1
ATOM 1489 C CA . ALA B 1 53 ? 0.688 15.438 -6.676 1 97 53 ALA B CA 1
ATOM 1490 C C . ALA B 1 53 ? 2.146 15.023 -6.523 1 97 53 ALA B C 1
ATOM 1492 O O . ALA B 1 53 ? 2.443 13.969 -5.945 1 97 53 ALA B O 1
ATOM 1493 N N . SER B 1 54 ? 2.994 15.766 -7.023 1 96.12 54 SER B N 1
ATOM 1494 C CA . SER B 1 54 ? 4.434 15.617 -6.84 1 96.12 54 SER B CA 1
ATOM 1495 C C . SER B 1 54 ? 5.055 16.891 -6.266 1 96.12 54 SER B C 1
ATOM 1497 O O . SER B 1 54 ? 4.828 17.984 -6.781 1 96.12 54 SER B O 1
ATOM 1499 N N . GLY B 1 55 ? 5.773 16.672 -5.23 1 96.88 55 GLY B N 1
ATOM 1500 C CA . GLY B 1 55 ? 6.387 17.812 -4.555 1 96.88 55 GLY B CA 1
ATOM 1501 C C . GLY B 1 55 ? 5.512 18.391 -3.459 1 96.88 55 GLY B C 1
ATOM 1502 O O . GLY B 1 55 ? 4.285 18.281 -3.512 1 96.88 55 GLY B O 1
ATOM 1503 N N . VAL B 1 56 ? 6.102 19.062 -2.506 1 96.88 56 VAL B N 1
ATOM 1504 C CA . VAL B 1 56 ? 5.445 19.484 -1.273 1 96.88 56 VAL B CA 1
ATOM 1505 C C . VAL B 1 56 ? 4.395 20.547 -1.585 1 96.88 56 VAL B C 1
ATOM 1507 O O . VAL B 1 56 ? 3.342 20.594 -0.948 1 96.88 56 VAL B O 1
ATOM 1510 N N . GLU B 1 57 ? 4.637 21.453 -2.508 1 96.62 57 GLU B N 1
ATOM 1511 C CA . GLU B 1 57 ? 3.672 22.5 -2.816 1 96.62 57 GLU B CA 1
ATOM 1512 C C . GLU B 1 57 ? 2.396 21.922 -3.424 1 96.62 57 GLU B C 1
ATOM 1514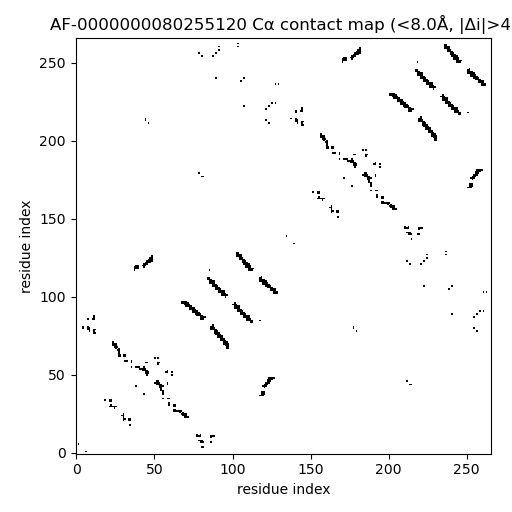 O O . GLU B 1 57 ? 1.291 22.328 -3.061 1 96.62 57 GLU B O 1
ATOM 1519 N N . ALA B 1 58 ? 2.605 21 -4.371 1 97.06 58 ALA B N 1
ATOM 1520 C CA . ALA B 1 58 ? 1.442 20.359 -4.98 1 97.06 58 ALA B CA 1
ATOM 1521 C C . ALA B 1 58 ? 0.675 19.531 -3.955 1 97.06 58 ALA B C 1
ATOM 1523 O O . ALA B 1 58 ? -0.558 19.5 -3.971 1 97.06 58 ALA B O 1
ATOM 1524 N N . ILE B 1 59 ? 1.401 18.859 -3.08 1 98 59 ILE B N 1
ATOM 1525 C CA . ILE B 1 59 ? 0.769 18.062 -2.035 1 98 59 ILE B CA 1
ATOM 1526 C C . ILE B 1 59 ? 0.012 18.969 -1.075 1 98 59 ILE B C 1
ATOM 1528 O O . ILE B 1 59 ? -1.112 18.672 -0.672 1 98 59 ILE B O 1
ATOM 1532 N N . ARG B 1 60 ? 0.648 20.078 -0.733 1 97.06 60 ARG B N 1
ATOM 1533 C CA . ARG B 1 60 ? -0.028 21.078 0.101 1 97.06 60 ARG B CA 1
ATOM 1534 C C . ARG B 1 60 ? -1.36 21.484 -0.513 1 97.06 60 ARG B C 1
ATOM 1536 O O . ARG B 1 60 ? -2.385 21.516 0.171 1 97.06 60 ARG B O 1
ATOM 1543 N N . ALA B 1 61 ? -1.344 21.859 -1.758 1 97.06 61 ALA B N 1
ATOM 1544 C CA . ALA B 1 61 ? -2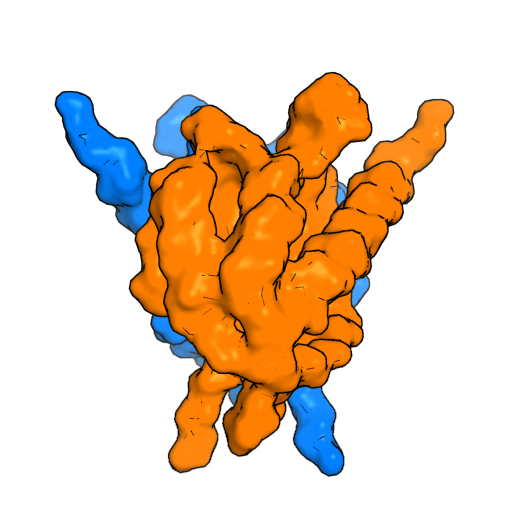.551 22.281 -2.461 1 97.06 61 ALA B CA 1
ATOM 1545 C C . ALA B 1 61 ? -3.623 21.188 -2.424 1 97.06 61 ALA B C 1
ATOM 1547 O O . ALA B 1 61 ? -4.809 21.484 -2.25 1 97.06 61 ALA B O 1
ATOM 1548 N N . CYS B 1 62 ? -3.219 19.938 -2.611 1 97 62 CYS B N 1
ATOM 1549 C CA . CYS B 1 62 ? -4.145 18.812 -2.537 1 97 62 CYS B CA 1
ATOM 1550 C C . CYS B 1 62 ? -4.781 18.719 -1.156 1 97 62 CYS B C 1
ATOM 1552 O O . CYS B 1 62 ? -6 18.562 -1.039 1 97 62 CYS B O 1
ATOM 1554 N N . LEU B 1 63 ? -3.986 18.844 -0.137 1 96.56 63 LEU B N 1
ATOM 1555 C CA . LEU B 1 63 ? -4.461 18.719 1.238 1 96.56 63 LEU B CA 1
ATOM 1556 C C . LEU B 1 63 ? -5.418 19.859 1.579 1 96.56 63 LEU B C 1
ATOM 1558 O O . LEU B 1 63 ? -6.395 19.656 2.307 1 96.56 63 LEU B O 1
ATOM 1562 N N . GLN B 1 64 ? -5.117 21.016 1.026 1 96.25 64 GLN B N 1
ATOM 1563 C CA . GLN B 1 64 ? -5.926 22.203 1.321 1 96.25 64 GLN B CA 1
ATOM 1564 C C . GLN B 1 64 ? -7.309 22.094 0.684 1 96.25 64 GLN B C 1
ATOM 1566 O O . GLN B 1 64 ? -8.227 22.812 1.062 1 96.25 64 GLN B O 1
ATOM 1571 N N . LYS B 1 65 ? -7.473 21.234 -0.234 1 95.31 65 LYS B N 1
ATOM 1572 C CA . LYS B 1 65 ? -8.758 21.047 -0.901 1 95.31 65 LYS B CA 1
ATOM 1573 C C . LYS B 1 65 ? -9.672 20.125 -0.084 1 95.31 65 LYS B C 1
ATOM 1575 O O . LYS B 1 65 ? -10.875 20.062 -0.341 1 95.31 65 LYS B O 1
ATOM 1580 N N . LEU B 1 66 ? -9.062 19.422 0.858 1 93.81 66 LEU B N 1
ATOM 1581 C CA . LEU B 1 66 ? -9.859 18.516 1.672 1 93.81 66 LEU B CA 1
ATOM 1582 C C . LEU B 1 66 ? -10.695 19.281 2.691 1 93.81 66 LEU B C 1
ATOM 1584 O O . LEU B 1 66 ? -10.188 19.688 3.736 1 93.81 66 LEU B O 1
ATOM 1588 N N . SER B 1 67 ? -11.984 19.344 2.551 1 90.12 67 SER B N 1
ATOM 1589 C CA . SER B 1 67 ? -12.828 20.297 3.271 1 90.12 67 SER B CA 1
ATOM 1590 C C . SER B 1 67 ? -13.609 19.594 4.387 1 90.12 67 SER B C 1
ATOM 1592 O O . SER B 1 67 ? -14.469 20.203 5.02 1 90.12 67 SER B O 1
ATOM 1594 N N . PHE B 1 68 ? -13.305 18.344 4.586 1 92.81 68 PHE B N 1
ATOM 1595 C CA . PHE B 1 68 ? -14.07 17.703 5.641 1 92.81 68 PHE B CA 1
ATOM 1596 C C . PHE B 1 68 ? -13.734 18.297 7 1 92.81 68 PHE B C 1
ATOM 1598 O O . PHE B 1 68 ? -12.586 18.688 7.25 1 92.81 68 PHE B O 1
ATOM 1605 N N . GLN B 1 69 ? -14.695 18.281 7.953 1 92.75 69 GLN B N 1
ATOM 1606 C CA . GLN B 1 69 ? -14.555 18.906 9.266 1 92.75 69 GLN B CA 1
ATOM 1607 C C . GLN B 1 69 ? -14.461 17.859 10.367 1 92.75 69 GLN B C 1
ATOM 1609 O O . GLN B 1 69 ? -13.867 18.109 11.422 1 92.75 69 GLN B O 1
ATOM 1614 N N . LYS B 1 70 ? -15.172 16.828 10.211 1 94.5 70 LYS B N 1
ATOM 1615 C CA . LYS B 1 70 ? -15.148 15.719 11.164 1 94.5 70 LYS B CA 1
ATOM 1616 C C . LYS B 1 70 ? -14.625 14.438 10.508 1 94.5 70 LYS B C 1
ATOM 1618 O O . LYS B 1 70 ? -15.031 14.094 9.398 1 94.5 70 LYS B O 1
ATOM 1623 N N . ILE B 1 71 ? -13.766 13.82 11.203 1 96.38 71 ILE B N 1
ATOM 1624 C CA . ILE B 1 71 ? -13.211 12.555 10.727 1 96.38 71 ILE B CA 1
ATOM 1625 C C . ILE B 1 71 ? -13.211 11.531 11.867 1 96.38 71 ILE B C 1
ATOM 1627 O O . ILE B 1 71 ? -12.688 11.797 12.945 1 96.38 71 ILE B O 1
ATOM 1631 N N . GLN B 1 72 ? -13.883 10.461 11.664 1 96.44 72 GLN B N 1
ATOM 1632 C CA . GLN B 1 72 ? -13.82 9.297 12.547 1 96.44 72 GLN B CA 1
ATOM 1633 C C . GLN B 1 72 ? -13.125 8.125 11.852 1 96.44 72 GLN B C 1
ATOM 1635 O O . GLN B 1 72 ? -13.539 7.707 10.766 1 96.44 72 GLN B O 1
ATOM 1640 N N . ARG B 1 73 ? -12.078 7.676 12.5 1 96.62 73 ARG B N 1
ATOM 1641 C CA . ARG B 1 73 ? -11.266 6.637 11.883 1 96.62 73 ARG B CA 1
ATOM 1642 C C . ARG B 1 73 ? -11.07 5.457 12.828 1 96.62 73 ARG B C 1
ATOM 1644 O O . ARG B 1 73 ? -10.914 5.645 14.039 1 96.62 73 ARG B O 1
ATOM 1651 N N . SER B 1 74 ? -11.156 4.293 12.328 1 96.25 74 SER B N 1
ATOM 1652 C CA . SER B 1 74 ? -10.773 3.062 13.008 1 96.25 74 SER B CA 1
ATOM 1653 C C . SER B 1 74 ? -9.773 2.262 12.188 1 96.25 74 SER B C 1
ATOM 1655 O O . SER B 1 74 ? -10.07 1.854 11.062 1 96.25 74 SER B O 1
ATOM 1657 N N . ILE B 1 75 ? -8.641 2.07 12.734 1 96.94 75 ILE B N 1
ATOM 1658 C CA . ILE B 1 75 ? -7.598 1.331 12.039 1 96.94 75 ILE B CA 1
ATOM 1659 C C . ILE B 1 75 ? -7.773 -0.166 12.281 1 96.94 75 ILE B C 1
ATOM 1661 O O . ILE B 1 75 ? -7.961 -0.6 13.422 1 96.94 75 ILE B O 1
ATOM 1665 N N . THR B 1 76 ? -7.762 -0.933 11.258 1 95.69 76 THR B N 1
ATOM 1666 C CA . THR B 1 76 ? -7.875 -2.383 11.352 1 95.69 76 THR B CA 1
ATOM 1667 C C . THR B 1 76 ? -6.5 -3.039 11.359 1 95.69 76 THR B C 1
ATOM 1669 O O . THR B 1 76 ? -6.23 -3.922 12.18 1 95.69 76 THR B O 1
ATOM 1672 N N . THR B 1 77 ? -5.625 -2.701 10.492 1 96.62 77 THR B N 1
ATOM 1673 C CA . THR B 1 77 ? -4.285 -3.271 10.422 1 96.62 77 THR B CA 1
ATOM 1674 C C . THR B 1 77 ? -3.258 -2.203 10.055 1 96.62 77 THR B C 1
ATOM 1676 O O . THR B 1 77 ? -3.57 -1.258 9.328 1 96.62 77 THR B O 1
ATOM 1679 N N . VAL B 1 78 ? -2.082 -2.297 10.57 1 98 78 VAL B N 1
ATOM 1680 C CA . VAL B 1 78 ? -0.866 -1.609 10.148 1 98 78 VAL B CA 1
ATOM 1681 C C . VAL B 1 78 ? 0.231 -2.631 9.859 1 98 78 VAL B C 1
ATOM 1683 O O . VAL B 1 78 ? 0.705 -3.316 10.766 1 98 78 VAL B O 1
ATOM 1686 N N . ASP B 1 79 ? 0.587 -2.807 8.617 1 98.31 79 ASP B N 1
ATOM 1687 C CA . ASP B 1 79 ? 1.664 -3.699 8.203 1 98.31 79 ASP B CA 1
ATOM 1688 C C . ASP B 1 79 ? 2.922 -2.912 7.84 1 98.31 79 ASP B C 1
ATOM 1690 O O . ASP B 1 79 ? 2.861 -1.952 7.07 1 98.31 79 ASP B O 1
ATOM 1694 N N . CYS B 1 80 ? 4.016 -3.291 8.438 1 98.31 80 CYS B N 1
ATOM 1695 C CA . CYS B 1 80 ? 5.281 -2.617 8.164 1 98.31 80 CYS B CA 1
ATOM 1696 C C . CYS B 1 80 ? 6.324 -3.602 7.645 1 98.31 80 CYS B C 1
ATOM 1698 O O . CYS B 1 80 ? 6.406 -4.734 8.125 1 98.31 80 CYS B O 1
ATOM 1700 N N . GLN B 1 81 ? 7.051 -3.215 6.703 1 97.56 81 GLN B N 1
ATOM 1701 C CA . GLN B 1 81 ? 8.164 -3.984 6.156 1 97.56 81 GLN B CA 1
ATOM 1702 C C . GLN B 1 81 ? 9.406 -3.115 6 1 97.56 81 GLN B C 1
ATOM 1704 O O . GLN B 1 81 ? 9.305 -1.934 5.66 1 97.56 81 GLN B O 1
ATOM 1709 N N . PRO B 1 82 ? 10.531 -3.697 6.18 1 96.38 82 PRO B N 1
ATOM 1710 C CA . PRO B 1 82 ? 11.758 -2.912 6.008 1 96.38 82 PRO B CA 1
ATOM 1711 C C . PRO B 1 82 ? 12.086 -2.637 4.543 1 96.38 82 PRO B C 1
ATOM 1713 O O . PRO B 1 82 ? 11.75 -3.445 3.67 1 96.38 82 PRO B O 1
ATOM 1716 N N . LEU B 1 83 ? 12.578 -1.487 4.312 1 94.81 83 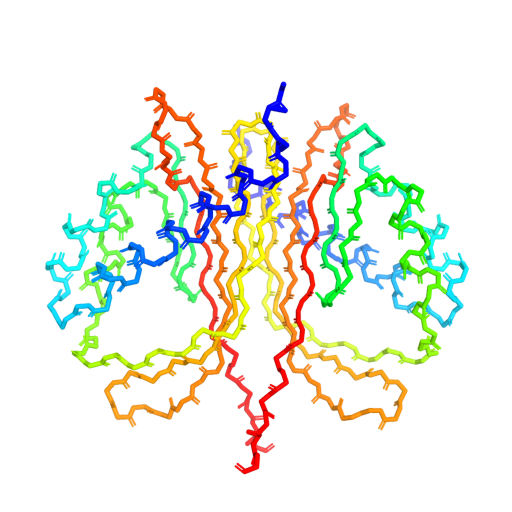LEU B N 1
ATOM 1717 C CA . LEU B 1 83 ? 13.273 -1.12 3.082 1 94.81 83 LEU B CA 1
ATOM 1718 C C . LEU B 1 83 ? 14.75 -0.879 3.346 1 94.81 83 LEU B C 1
ATOM 1720 O O . LEU B 1 83 ? 15.18 -0.802 4.5 1 94.81 83 LEU B O 1
ATOM 1724 N N . SER B 1 84 ? 15.547 -0.796 2.271 1 90.81 84 SER B N 1
ATOM 1725 C CA . SER B 1 84 ? 16.984 -0.592 2.441 1 90.81 84 SER B CA 1
ATOM 1726 C C . SER B 1 84 ? 17.266 0.669 3.248 1 90.81 84 SER B C 1
ATOM 1728 O O . SER B 1 84 ? 18.203 0.696 4.055 1 90.81 84 SER B O 1
ATOM 1730 N N . ASP B 1 85 ? 16.484 1.697 3.086 1 91.69 85 ASP B N 1
ATOM 1731 C CA . ASP B 1 85 ? 16.719 2.963 3.775 1 91.69 85 ASP B CA 1
ATOM 1732 C C . ASP B 1 85 ? 15.414 3.535 4.332 1 91.69 85 ASP B C 1
ATOM 1734 O O . ASP B 1 85 ? 15.211 4.75 4.332 1 91.69 85 ASP B O 1
ATOM 1738 N N . GLY B 1 86 ? 14.555 2.586 4.746 1 95 86 GLY B N 1
ATOM 1739 C CA . GLY B 1 86 ? 13.289 3.096 5.242 1 95 86 GLY B CA 1
ATOM 1740 C C . GLY B 1 86 ? 12.297 1.998 5.586 1 95 86 GLY B C 1
ATOM 1741 O O . GLY B 1 86 ? 12.695 0.891 5.957 1 95 86 GLY B O 1
ATOM 1742 N N . VAL B 1 87 ? 11.055 2.373 5.59 1 97.44 87 VAL B N 1
ATOM 1743 C CA . VAL B 1 87 ? 9.984 1.469 5.992 1 97.44 87 VAL B CA 1
ATOM 1744 C C . VAL B 1 87 ? 8.805 1.6 5.031 1 97.44 87 VAL B C 1
ATOM 1746 O O . VAL B 1 87 ? 8.398 2.711 4.684 1 97.44 87 VAL B O 1
ATOM 1749 N N . LEU B 1 88 ? 8.328 0.506 4.496 1 98.44 88 LEU B N 1
ATOM 1750 C CA . LEU B 1 88 ? 7.02 0.451 3.848 1 98.44 88 LEU B CA 1
ATOM 1751 C C . LEU B 1 88 ? 5.91 0.273 4.875 1 98.44 88 LEU B C 1
ATOM 1753 O O . LEU B 1 88 ? 5.996 -0.596 5.746 1 98.44 88 LEU B O 1
ATOM 1757 N N . VAL B 1 89 ? 4.902 1.085 4.805 1 98.88 89 VAL B N 1
ATOM 1758 C CA . VAL B 1 89 ? 3.781 1.009 5.738 1 98.88 89 VAL B CA 1
ATOM 1759 C C . VAL B 1 89 ? 2.473 0.872 4.969 1 98.88 89 VAL B C 1
ATOM 1761 O O . VAL B 1 89 ? 2.189 1.665 4.066 1 98.88 89 VAL B O 1
ATOM 1764 N N . GLY B 1 90 ? 1.7 -0.134 5.188 1 98.69 90 GLY B N 1
ATOM 1765 C CA . GLY B 1 90 ? 0.342 -0.298 4.695 1 98.69 90 GLY B CA 1
ATOM 1766 C C . GLY B 1 90 ? -0.704 -0.238 5.793 1 98.69 90 GLY B C 1
ATOM 1767 O O . GLY B 1 90 ? -0.591 -0.937 6.805 1 98.69 90 GLY B O 1
ATOM 1768 N N . VAL B 1 91 ? -1.663 0.592 5.633 1 98.44 91 VAL B N 1
ATOM 1769 C CA . VAL B 1 91 ? -2.729 0.76 6.617 1 98.44 91 VAL B CA 1
ATOM 1770 C C . VAL B 1 91 ? -4.07 0.381 5.992 1 98.44 91 VAL B C 1
ATOM 1772 O O . VAL B 1 91 ? -4.355 0.744 4.848 1 98.44 91 VAL B O 1
ATOM 1775 N N . MET B 1 92 ? -4.867 -0.339 6.695 1 96.88 92 MET B N 1
ATOM 1776 C CA . MET B 1 92 ? -6.266 -0.592 6.367 1 96.88 92 MET B CA 1
ATOM 1777 C C . MET B 1 92 ? -7.176 -0.209 7.527 1 96.88 92 MET B C 1
ATOM 1779 O O . MET B 1 92 ? -6.848 -0.458 8.688 1 96.88 92 MET B O 1
ATOM 1783 N N . GLY B 1 93 ? -8.297 0.389 7.184 1 96.06 93 GLY B N 1
ATOM 1784 C CA . GLY B 1 93 ? -9.258 0.753 8.211 1 96.06 93 GLY B CA 1
ATOM 1785 C C . GLY B 1 93 ? -10.586 1.224 7.641 1 96.06 93 GLY B C 1
ATOM 1786 O O . GLY B 1 93 ? -10.914 0.932 6.492 1 96.06 93 GLY B O 1
ATOM 1787 N N . MET B 1 94 ? -11.352 1.812 8.516 1 95.62 94 MET B N 1
ATOM 1788 C CA . MET B 1 94 ? -12.609 2.461 8.172 1 95.62 94 MET B CA 1
ATOM 1789 C C . MET B 1 94 ? -12.562 3.951 8.492 1 95.62 94 MET B C 1
ATOM 1791 O O . MET B 1 94 ? -11.938 4.359 9.477 1 95.62 94 MET B O 1
ATOM 1795 N N . VAL B 1 95 ? -13.219 4.711 7.66 1 95.19 95 VAL B N 1
ATOM 1796 C CA . VAL B 1 95 ? -13.211 6.152 7.883 1 95.19 95 VAL B CA 1
ATOM 1797 C C . VAL B 1 95 ? -14.586 6.738 7.551 1 95.19 95 VAL B C 1
ATOM 1799 O O . VAL B 1 95 ? -15.227 6.316 6.59 1 95.19 95 VAL B O 1
ATOM 1802 N N . LYS B 1 96 ? -15.039 7.59 8.352 1 95.5 96 LYS B N 1
ATOM 1803 C CA . LYS B 1 96 ? -16.234 8.406 8.156 1 95.5 96 LYS B CA 1
ATOM 1804 C C . LYS B 1 96 ? -15.898 9.891 8.195 1 95.5 96 LYS B C 1
ATOM 1806 O O . LYS B 1 96 ? -15.297 10.375 9.156 1 95.5 96 LYS B O 1
ATOM 1811 N N . THR B 1 97 ? -16.203 10.586 7.156 1 94.81 97 THR B N 1
ATOM 1812 C CA . THR B 1 97 ? -16.016 12.031 7.121 1 94.81 97 THR B CA 1
ATOM 1813 C C . THR B 1 97 ? -17.375 12.75 7.102 1 94.81 97 THR B C 1
ATOM 1815 O O . THR B 1 97 ? -18.25 12.414 6.305 1 94.81 97 THR B O 1
ATOM 1818 N N . ASP B 1 98 ? -17.516 13.703 7.984 1 96.69 98 ASP B N 1
ATOM 1819 C CA . ASP B 1 98 ? -18.734 14.508 8.086 1 96.69 98 ASP B CA 1
ATOM 1820 C C . ASP B 1 98 ? -19.969 13.625 8.078 1 96.69 98 ASP B C 1
ATOM 1822 O O . ASP B 1 98 ? -20.125 12.75 8.938 1 96.69 98 ASP B O 1
ATOM 1826 N N . GLU B 1 99 ? -20.844 13.781 7.062 1 95.5 99 GLU B N 1
ATOM 1827 C CA . GLU B 1 99 ? -22.094 13.039 7.047 1 95.5 99 GLU B CA 1
ATOM 1828 C C . GLU B 1 99 ? -22.047 11.891 6.051 1 95.5 99 GLU B C 1
ATOM 1830 O O . GLU B 1 99 ? -23.062 11.242 5.785 1 95.5 99 GLU B O 1
ATOM 1835 N N . ASP B 1 100 ? -20.875 11.641 5.574 1 92.69 100 ASP B N 1
ATOM 1836 C CA . ASP B 1 100 ? -20.719 10.539 4.629 1 92.69 100 ASP B CA 1
ATOM 1837 C C . ASP B 1 100 ? -20.859 9.195 5.328 1 92.69 100 ASP B C 1
ATOM 1839 O O . ASP B 1 100 ? -20.688 9.094 6.543 1 92.69 100 ASP B O 1
ATOM 1843 N N . PRO B 1 101 ? -21.234 8.18 4.566 1 93.31 101 PRO B N 1
ATOM 1844 C CA . PRO B 1 101 ? -21.188 6.84 5.16 1 93.31 101 PRO B CA 1
ATOM 1845 C C . PRO B 1 101 ? -19.766 6.418 5.535 1 93.31 101 PRO B C 1
ATOM 1847 O O . PRO B 1 101 ? -18.797 7.027 5.082 1 93.31 101 PRO B O 1
ATOM 1850 N N . VAL B 1 102 ? -19.688 5.414 6.406 1 93.81 102 VAL B N 1
ATOM 1851 C CA . VAL B 1 102 ? -18.406 4.805 6.742 1 93.81 102 VAL B CA 1
ATOM 1852 C C . VAL B 1 102 ? -17.875 4.039 5.539 1 93.81 102 VAL B C 1
ATOM 1854 O O . VAL B 1 102 ? -18.609 3.32 4.867 1 93.81 102 VAL B O 1
ATOM 1857 N N . HIS B 1 103 ? -16.609 4.211 5.227 1 92.94 103 HIS B N 1
ATOM 1858 C CA . HIS B 1 103 ? -15.961 3.52 4.113 1 92.94 103 HIS B CA 1
ATOM 1859 C C . HIS B 1 103 ? -14.672 2.838 4.559 1 92.94 103 HIS B C 1
ATOM 1861 O O . HIS B 1 103 ? -13.961 3.35 5.426 1 92.94 103 HIS B O 1
ATOM 1867 N N . SER B 1 104 ? -14.438 1.688 3.975 1 94.44 104 SER B N 1
ATOM 1868 C CA . SER B 1 104 ? -13.102 1.11 4.105 1 94.44 104 SER B CA 1
ATOM 1869 C C . SER B 1 104 ? -12.07 1.91 3.314 1 94.44 104 SER B C 1
ATOM 1871 O O . SER B 1 104 ? -12.391 2.48 2.268 1 94.44 104 SER B O 1
ATOM 1873 N N . TYR B 1 105 ? -10.906 1.971 3.844 1 95.88 105 TYR B N 1
ATOM 1874 C CA . TYR B 1 105 ? -9.836 2.662 3.129 1 95.88 105 TYR B CA 1
ATOM 1875 C C . TYR B 1 105 ? -8.523 1.905 3.252 1 95.88 105 TYR B C 1
ATOM 1877 O O . TYR B 1 105 ? -8.359 1.073 4.148 1 95.88 105 TYR B O 1
ATOM 1885 N N . SER B 1 106 ? -7.648 2.066 2.311 1 97.56 106 SER B N 1
ATOM 1886 C CA . SER B 1 106 ? -6.262 1.61 2.336 1 97.56 106 SER B CA 1
ATOM 1887 C C . SER B 1 106 ? -5.297 2.766 2.09 1 97.56 106 SER B C 1
ATOM 1889 O O . SER B 1 106 ? -5.551 3.621 1.24 1 97.56 106 SER B O 1
ATOM 1891 N N . GLU B 1 107 ? -4.258 2.791 2.865 1 98.38 107 GLU B N 1
ATOM 1892 C CA . GLU B 1 107 ? -3.232 3.82 2.719 1 98.38 107 GLU B CA 1
ATOM 1893 C C . GLU B 1 107 ? -1.833 3.213 2.762 1 98.38 107 GLU B C 1
ATOM 1895 O O . GLU B 1 107 ? -1.567 2.305 3.551 1 98.38 107 GLU B O 1
ATOM 1900 N N . THR B 1 108 ? -0.961 3.682 1.901 1 98.88 108 THR B N 1
ATOM 1901 C CA . THR B 1 108 ? 0.415 3.205 1.822 1 98.88 108 THR B CA 1
ATOM 1902 C C . THR B 1 108 ? 1.398 4.363 1.957 1 98.88 108 THR B C 1
ATOM 1904 O O . THR B 1 108 ? 1.209 5.418 1.351 1 98.88 108 THR B O 1
ATOM 1907 N N . PHE B 1 109 ? 2.395 4.152 2.756 1 98.88 109 PHE B N 1
ATOM 1908 C CA . PHE B 1 109 ? 3.484 5.113 2.902 1 98.88 109 PHE B CA 1
ATOM 1909 C C . PHE B 1 109 ? 4.828 4.445 2.633 1 98.88 109 PHE B C 1
ATOM 1911 O O . PHE B 1 109 ? 5.066 3.318 3.066 1 98.88 109 PHE B O 1
ATOM 1918 N N . VAL B 1 110 ? 5.648 5.117 1.924 1 98.25 110 VAL B N 1
ATOM 1919 C CA . VAL B 1 110 ? 7.078 4.828 1.953 1 98.25 110 VAL B CA 1
ATOM 1920 C C . VAL B 1 110 ? 7.805 5.891 2.777 1 98.25 110 VAL B C 1
ATOM 1922 O O . VAL B 1 110 ? 7.762 7.078 2.445 1 98.25 110 VAL B O 1
ATOM 1925 N N . LEU B 1 111 ? 8.375 5.445 3.857 1 97.62 111 LEU B N 1
ATOM 1926 C CA . LEU B 1 111 ? 9.172 6.309 4.723 1 97.62 111 LEU B CA 1
ATOM 1927 C C . LEU B 1 111 ? 10.664 6.129 4.453 1 97.62 111 LEU B C 1
ATOM 1929 O O . LEU B 1 111 ? 11.148 5 4.359 1 97.62 111 LEU B O 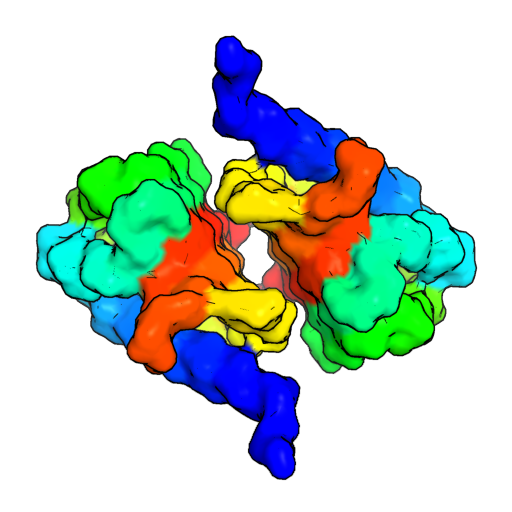1
ATOM 1933 N N . ARG B 1 112 ? 11.352 7.238 4.34 1 95.94 112 ARG B N 1
ATOM 1934 C CA . ARG B 1 112 ? 12.797 7.191 4.152 1 95.94 112 ARG B CA 1
ATOM 1935 C C . ARG B 1 112 ? 13.523 7.824 5.336 1 95.94 112 ARG B C 1
ATOM 1937 O O . ARG B 1 112 ? 13.102 8.859 5.848 1 95.94 112 ARG B O 1
ATOM 1944 N N . ALA B 1 113 ? 14.508 7.156 5.641 1 93.44 113 ALA B N 1
ATOM 1945 C CA . ALA B 1 113 ? 15.305 7.645 6.766 1 93.44 113 ALA B CA 1
ATOM 1946 C C . ALA B 1 113 ? 16.266 8.742 6.32 1 93.44 113 ALA B C 1
ATOM 1948 O O . ALA B 1 113 ? 16.984 8.578 5.328 1 93.44 113 ALA B O 1
ATOM 1949 N N . THR B 1 114 ? 16.25 9.891 6.934 1 88.81 114 THR B N 1
ATOM 1950 C CA . THR B 1 114 ? 17.203 10.984 6.785 1 88.81 114 THR B CA 1
ATOM 1951 C C . THR B 1 114 ? 17.656 11.492 8.148 1 88.81 114 THR B C 1
ATOM 1953 O O . THR B 1 114 ? 16.859 12.039 8.914 1 88.81 114 THR B O 1
ATOM 1956 N N . ASN B 1 115 ? 18.938 11.398 8.469 1 88.06 115 ASN B N 1
ATOM 1957 C CA . ASN B 1 115 ? 19.5 11.852 9.734 1 88.06 115 ASN B CA 1
ATOM 1958 C C . ASN B 1 115 ? 18.672 11.359 10.922 1 88.06 115 ASN B C 1
ATOM 1960 O O . ASN B 1 115 ? 18.312 12.148 11.789 1 88.06 115 ASN B O 1
ATOM 1964 N N . ASN B 1 116 ? 18.188 10.062 11.008 1 85.12 116 ASN B N 1
ATOM 1965 C CA . ASN B 1 116 ? 17.484 9.375 12.086 1 85.12 116 ASN B CA 1
ATOM 1966 C C . ASN B 1 116 ? 16.016 9.789 12.156 1 85.12 116 ASN B C 1
ATOM 1968 O O . ASN B 1 116 ? 15.328 9.523 13.141 1 85.12 116 ASN B O 1
ATOM 1972 N N . ASN B 1 117 ? 15.648 10.633 11.258 1 91.75 117 ASN B N 1
ATOM 1973 C CA . ASN B 1 117 ? 14.234 10.953 11.07 1 91.75 117 ASN B CA 1
ATOM 1974 C C . ASN B 1 117 ? 13.664 10.25 9.844 1 91.75 117 ASN B C 1
ATOM 1976 O O . ASN B 1 117 ? 14.406 9.758 8.992 1 91.75 117 ASN B O 1
ATOM 1980 N N . PHE B 1 118 ? 12.391 10.094 9.875 1 95.5 118 PHE B N 1
ATOM 1981 C CA . PHE B 1 118 ? 11.711 9.453 8.75 1 95.5 118 PHE B CA 1
ATOM 1982 C C . PHE B 1 118 ? 10.75 10.422 8.07 1 95.5 118 PHE B C 1
ATOM 1984 O O . PHE B 1 118 ? 9.992 11.125 8.742 1 95.5 118 PHE B O 1
ATOM 1991 N N . PHE B 1 119 ? 10.852 10.492 6.773 1 97.44 119 PHE B N 1
ATOM 1992 C CA . PHE B 1 119 ? 10 11.367 5.977 1 97.44 119 PHE B CA 1
ATOM 1993 C C . PHE B 1 119 ? 9.242 10.57 4.922 1 97.44 119 PHE B C 1
ATOM 1995 O O . PHE B 1 119 ? 9.734 9.547 4.438 1 97.44 119 PHE B O 1
ATOM 2002 N N . ILE B 1 120 ? 8.07 11.062 4.547 1 98.44 120 ILE B N 1
ATOM 2003 C CA . ILE B 1 120 ? 7.266 10.438 3.5 1 98.44 120 ILE B CA 1
ATOM 2004 C C . ILE B 1 120 ? 7.855 10.773 2.131 1 98.44 120 ILE B C 1
ATOM 2006 O O . ILE B 1 120 ? 8.039 11.945 1.796 1 98.44 120 ILE B O 1
ATOM 2010 N N . THR B 1 121 ? 8.148 9.75 1.364 1 97.88 121 THR B N 1
ATOM 2011 C CA . THR B 1 121 ? 8.508 9.992 -0.03 1 97.88 121 THR B CA 1
ATOM 2012 C C . THR B 1 121 ? 7.363 9.586 -0.956 1 97.88 121 THR B C 1
ATOM 2014 O O . THR B 1 121 ? 7.215 10.141 -2.049 1 97.88 121 THR B O 1
ATOM 2017 N N . ASN B 1 122 ? 6.566 8.648 -0.582 1 98.5 122 ASN B N 1
ATOM 2018 C CA . ASN B 1 122 ? 5.422 8.188 -1.358 1 9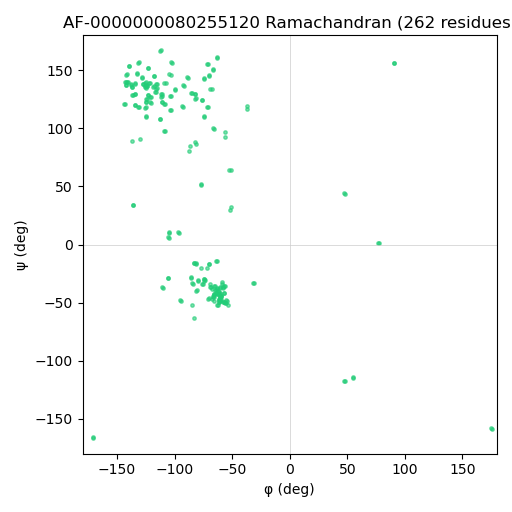8.5 122 ASN B CA 1
ATOM 2019 C C . ASN B 1 122 ? 4.199 7.961 -0.472 1 98.5 122 ASN B C 1
ATOM 2021 O O . ASN B 1 122 ? 4.32 7.422 0.63 1 98.5 122 ASN B O 1
ATOM 2025 N N . HIS B 1 123 ? 3.07 8.375 -0.916 1 98.81 123 HIS B N 1
ATOM 2026 C CA . HIS B 1 123 ? 1.81 8.281 -0.189 1 98.81 123 HIS B CA 1
ATOM 2027 C C . HIS B 1 123 ? 0.65 7.984 -1.135 1 98.81 123 HIS B C 1
ATOM 2029 O O . HIS B 1 123 ? 0.427 8.719 -2.098 1 98.81 123 HIS B O 1
ATOM 2035 N N . ILE B 1 124 ? -0.053 6.855 -0.915 1 98.75 124 ILE B N 1
ATOM 2036 C CA . ILE B 1 124 ? -1.237 6.512 -1.694 1 98.75 124 ILE B CA 1
ATOM 2037 C C . ILE B 1 124 ? -2.424 6.285 -0.759 1 98.75 124 ILE B C 1
ATOM 2039 O O . ILE B 1 124 ? -2.328 5.512 0.198 1 98.75 124 ILE B O 1
ATOM 2043 N N . PHE B 1 125 ? -3.496 6.973 -0.971 1 98.31 125 PHE B N 1
ATOM 2044 C CA . PHE B 1 125 ? -4.738 6.812 -0.227 1 98.31 125 PHE B CA 1
ATOM 2045 C C . PHE B 1 125 ? -5.887 6.441 -1.16 1 98.31 125 PHE B C 1
ATOM 2047 O O . PHE B 1 125 ? -6.109 7.109 -2.172 1 98.31 125 PHE B O 1
ATOM 2054 N N . ARG B 1 126 ? -6.621 5.328 -0.853 1 96.62 126 ARG B N 1
ATOM 2055 C CA . ARG B 1 126 ? -7.809 4.922 -1.601 1 96.62 126 ARG B CA 1
ATOM 2056 C C . ARG B 1 126 ? -8.922 4.484 -0.66 1 96.62 126 ARG B C 1
ATOM 2058 O O . ARG B 1 126 ? -8.68 3.742 0.296 1 96.62 126 ARG B O 1
ATOM 2065 N N . MET B 1 127 ? -10.109 4.961 -0.974 1 93.56 127 MET B N 1
ATOM 2066 C CA . MET B 1 127 ? -11.312 4.438 -0.323 1 93.56 127 MET B CA 1
ATOM 2067 C C . MET B 1 127 ? -11.906 3.291 -1.13 1 93.56 127 MET B C 1
ATOM 2069 O O . MET B 1 127 ? -11.867 3.303 -2.361 1 93.56 127 MET B O 1
ATOM 2073 N N . ALA B 1 128 ? -12.32 2.215 -0.435 1 83.38 128 ALA B N 1
ATOM 2074 C CA . ALA B 1 128 ? -13.047 1.137 -1.103 1 83.38 128 ALA B CA 1
ATOM 2075 C C . ALA B 1 128 ? -14.523 1.48 -1.25 1 83.38 128 ALA B C 1
ATOM 2077 O O . ALA B 1 128 ? -15.266 1.502 -0.264 1 83.38 128 ALA B O 1
ATOM 2078 N N . ILE B 1 129 ? -14.906 2.164 -2.293 1 66 129 ILE B N 1
ATOM 2079 C CA . ILE B 1 129 ? -16.312 2.496 -2.473 1 66 129 ILE B CA 1
ATOM 2080 C C . ILE B 1 129 ? -17.031 1.362 -3.213 1 66 129 ILE B C 1
ATOM 2082 O O . ILE B 1 129 ? -16.594 0.959 -4.297 1 66 129 ILE B O 1
ATOM 2086 N N . HIS B 1 130 ? -17.422 0.304 -2.604 1 57.09 130 HIS B N 1
ATOM 2087 C CA . HIS B 1 130 ? -18.188 -0.731 -3.283 1 57.09 130 HIS B CA 1
ATOM 2088 C C . HIS B 1 130 ? -19.562 -0.222 -3.676 1 57.09 130 HIS B C 1
ATOM 2090 O O . HIS B 1 130 ? -20.234 0.444 -2.883 1 57.09 130 HIS B O 1
ATOM 2096 N N . ASN B 1 131 ? -19.75 0.149 -4.91 1 42.41 131 ASN B N 1
ATOM 2097 C CA . ASN B 1 131 ? -21.125 0.293 -5.352 1 42.41 131 ASN B CA 1
ATOM 2098 C C . ASN B 1 131 ? -21.953 -0.945 -5.02 1 42.41 131 ASN B C 1
ATOM 2100 O O . ASN B 1 131 ? -21.719 -2.021 -5.566 1 42.41 131 ASN B O 1
ATOM 2104 N N . VAL B 1 132 ? -22.172 -1.304 -3.898 1 38.38 132 VAL B N 1
ATOM 2105 C CA . VAL B 1 132 ? -23.172 -2.334 -3.629 1 38.38 132 VAL B CA 1
ATOM 2106 C C . VAL B 1 132 ? -24.484 -1.974 -4.31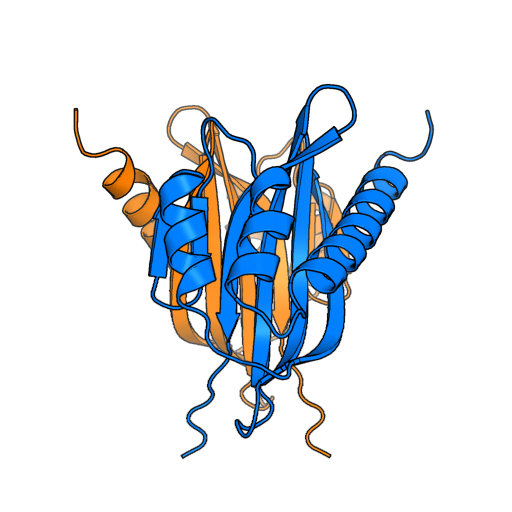2 1 38.38 132 VAL B C 1
ATOM 2108 O O . VAL B 1 132 ? -25.531 -2.588 -4.047 1 38.38 132 VAL B O 1
ATOM 2111 N N . GLY B 1 133 ? -24.609 -1.355 -5.387 1 30.06 133 GLY B N 1
ATOM 2112 C CA . GLY B 1 133 ? -25.969 -1.462 -5.898 1 30.06 133 GLY B CA 1
ATOM 2113 C C . GLY B 1 133 ? -26.328 -2.871 -6.324 1 30.06 133 GLY B C 1
ATOM 2114 O O . GLY B 1 133 ? -25.453 -3.686 -6.613 1 30.06 133 GLY B O 1
#

Foldseek 3Di:
DPPPVVVQVVVQVVVVVLLCVLCQAQQLLSSLVSNLVQADQPAAWEAAAPDIDTGSVRVSVVSSPDNFRGKDWDWDDWDWDDDPFWIKIKTWTWMDTDPDDIWIKIKIFTWGDDPNDTHTRYIYIDTDDPPPD/DPPPFVVQQVVQVVVVVLLCVLQQAQQLLSSLVSNLVQADAPAAWEAAAPDIDTGSVRVSVVSSPPRFRGKDWDWDDWDWDDDPFWIKIKTWTWMDTDPDDIWIKIKIFTWGDDPNDTHTRYIYIDTDDPPPD

Sequence (266 aa):
MADFRVQFEEIGGAFVQHFYNLFDNANAESRANNLIPLFLNEQCFQTYENSKASGVEAIRACLQKLSFQKIQRSITTVDCQPLSDGVLVGVMGMVKTDEDPVHSYSETFVLRATNNNFFITNHIFRMAIHNVGMADFRVQFEEIGGAFVQHFYNLFDNANAESRANNLIPLFLNEQCFQTYENSKASGVEAIRACLQKLSFQKIQRSITTVDCQPLSDGVLVGVMGMVKTDEDPVHSYSETFVLRATNNNFFITNHIFRMAIHNVG

Radius of gyration: 18.19 Å; Cα contacts (8 Å, |Δi|>4): 536; chains: 2; bounding box: 48×50×41 Å

Solvent-accessible surface area (backbone atoms only — not comparable to full-atom values): 14044 Å² total; per-residue (Å²): 130,80,60,69,70,59,52,35,43,54,50,41,51,53,46,52,55,52,51,47,65,40,53,67,39,48,47,27,62,61,20,26,66,60,47,52,77,44,40,37,70,82,70,22,37,37,32,56,65,94,43,74,27,62,33,58,68,45,41,37,56,56,40,48,66,45,76,54,55,42,68,49,74,47,80,73,46,77,48,51,42,77,46,99,56,31,31,39,31,40,36,36,30,37,39,26,45,63,89,49,69,75,30,43,33,41,35,38,37,35,31,34,60,54,96,93,37,71,24,35,34,36,37,41,37,40,68,55,77,73,78,78,116,126,80,60,70,72,58,53,35,42,54,50,40,52,53,47,52,54,51,51,48,64,41,53,67,40,47,47,28,64,59,20,26,65,60,47,52,78,43,42,37,69,84,67,22,39,38,33,56,66,92,42,76,27,61,31,58,68,45,40,36,55,56,40,50,66,45,77,54,55,42,67,49,75,46,80,71,48,77,48,51,43,76,46,99,59,33,31,38,32,40,37,34,30,38,38,27,45,64,89,50,72,75,32,42,34,41,36,39,37,35,34,34,60,54,97,93,38,71,24,34,32,35,37,39,38,42,70,55,76,73,78,75,120

pLDDT: mean 91.32, std 14.52, range [26.47, 98.88]

InterPro domains:
  IPR002075 Nuclear transport factor 2 domain [PF02136] (12-127)
  IPR018222 Nuclear transport factor 2, eukaryote [PS50177] (11-127)
  IPR018222 Nuclear transport factor 2, eukaryote [cd00780] (7-128)
  IPR032710 NTF2-like domain superfamily [SSF54427] (6-131)
  IPR045875 Nuclear transport factor 2 [PTHR12612] (1-128)

Secondary structure (DSSP, 8-state):
---HHHHHHHHHHHHHHHHHHHHS-S-HHHHHHHHGGGB-SSS-EEEETTEEEESHHHHHHHHHT-----EEEEEEEEEEEEETTEEEEEEEEEEEETTSPPEEEEEEEEEEEETTEEEEEEEEEEEE-----/---HHHHHHHHHHHHHHHHHHHHS-S-HHHHHHHHGGGB-SSS-EEEETTEEEESHHHHHHHHHT-----EEEEEEEEEEEEETTEEEEEEEEEEEETTSPPEEEEEEEEEEEETTEEEEEEEEEEEE-----

Organism: Ramazzottius varieornatus (NCBI:txid947166)